Protein AF-A0A4R5VF84-F1 (afdb_monomer_lite)

Foldseek 3Di:
DPPLVVLVVQQVVLVVVVQADPFDALVSSCSSRVVDDSVRSCVSVVCQDPPNPPPDPNQWYDPDDRTIDGDPLQVLLVVLLVLCQCLLPPPDCQVLFVVLSCCLLLVDADDDDPPPDVVVVLVVVLVVLVVVLSDDDDCVRDVDRVVVNVLSLLVNLLSLLPDPSLLSSLLSSLCSLLSVTHDNLSCLVVDDPVVNVCCVPPNDDSVSSLVSSCVSCVVSVRNSSVLCVQADDPVSSVCSVVVQWDADPQGIWGPQDPVNGHIDGDGPVSSCRNSSSSSSNVVSSVVSSQVSQQVLLVQAPPWDQRDPVQSKTKGFDADPVSGGNDMDTDNDDPPPDDDDDD

Sequence (342 aa):
MADHKKFYRSIDKAILDKRLFEPFRAADVQSACHEYTLPQCRSFLSKHVQGNSAGNIELFQRVDRGAYKRLPFNVKRDSYVDLLEPIFLPKDPVSNDIIKYFASLLRVLGMEDKGWDPYAESRAVLNDLNVFFRLELPRKWFRNPDETQWRLGLLIYTHIVEMDAPYEVLLNLLRFRTGGGYSPNPYFEYLPKGEQKAFKKRGVSTGRKIEIIKTLSDAAGLGVGSTFDDFYNNQLRNAISHSDYILTENGFRCRGGISGNKGFEISFEELDRILLSAKAFVAAFFSIEQGARRVWGDQAGRAIPYDAHYKGMMEVLADSEGHGISFVPNRLCWKTDRTVTL

Structure (mmCIF, N/CA/C/O backbone):
data_AF-A0A4R5VF84-F1
#
_entry.id   AF-A0A4R5VF84-F1
#
loop_
_atom_site.group_PDB
_atom_site.id
_atom_site.type_symbol
_atom_site.label_atom_id
_atom_site.label_alt_id
_atom_site.label_comp_id
_atom_site.label_asym_id
_atom_site.label_entity_id
_atom_site.label_seq_id
_atom_site.pdbx_PDB_ins_code
_atom_site.Cartn_x
_atom_site.Cartn_y
_atom_site.Cartn_z
_atom_site.occupancy
_atom_site.B_iso_or_equiv
_atom_site.auth_seq_id
_atom_site.auth_comp_id
_atom_site.auth_asym_id
_atom_site.auth_atom_id
_atom_site.pdbx_PDB_model_num
ATOM 1 N N . MET A 1 1 ? 3.742 -31.911 -1.684 1.00 45.12 1 MET A N 1
ATOM 2 C CA . MET A 1 1 ? 4.564 -30.785 -2.185 1.00 45.12 1 MET A CA 1
ATOM 3 C C . MET A 1 1 ? 4.927 -29.930 -0.988 1.00 45.12 1 MET A C 1
ATOM 5 O O . MET A 1 1 ? 4.033 -29.654 -0.201 1.00 45.12 1 MET A O 1
ATOM 9 N N . ALA A 1 2 ? 6.203 -29.590 -0.791 1.00 50.94 2 ALA A N 1
ATOM 10 C CA . ALA A 1 2 ? 6.569 -28.646 0.263 1.00 50.94 2 ALA A CA 1
ATOM 11 C C . ALA A 1 2 ? 5.824 -27.327 0.024 1.00 50.94 2 ALA A C 1
ATOM 13 O O . ALA A 1 2 ? 5.737 -26.878 -1.120 1.00 50.94 2 ALA A O 1
ATOM 14 N N . ASP A 1 3 ? 5.274 -26.741 1.084 1.00 79.81 3 ASP A N 1
ATOM 15 C CA . ASP A 1 3 ? 4.632 -25.435 1.016 1.00 79.81 3 ASP A CA 1
ATOM 16 C C . ASP A 1 3 ? 5.675 -24.405 0.551 1.00 79.81 3 ASP A C 1
ATOM 18 O O . ASP A 1 3 ? 6.570 -24.022 1.307 1.00 79.81 3 ASP A O 1
ATOM 22 N N . HIS A 1 4 ? 5.601 -23.993 -0.720 1.00 82.00 4 HIS A N 1
ATOM 23 C CA . HIS A 1 4 ? 6.510 -23.005 -1.305 1.00 82.00 4 HIS A CA 1
ATOM 24 C C . HIS A 1 4 ? 6.546 -21.711 -0.469 1.00 82.00 4 HIS A C 1
ATOM 26 O O . HIS A 1 4 ? 7.589 -21.059 -0.413 1.00 82.00 4 HIS A O 1
ATOM 32 N N . LYS A 1 5 ? 5.450 -21.362 0.230 1.00 78.69 5 LYS A N 1
ATOM 33 C CA . LYS A 1 5 ? 5.414 -20.205 1.136 1.00 78.69 5 LYS A CA 1
ATOM 34 C C . LYS A 1 5 ? 6.308 -20.422 2.352 1.00 78.69 5 LYS A C 1
ATOM 36 O O . LYS A 1 5 ? 7.027 -19.507 2.743 1.00 78.69 5 LYS A O 1
ATOM 41 N N . LYS A 1 6 ? 6.303 -21.629 2.928 1.00 86.69 6 LYS A N 1
ATOM 42 C CA . LYS A 1 6 ? 7.189 -21.997 4.041 1.00 86.69 6 LYS A CA 1
ATOM 43 C C . LYS A 1 6 ? 8.659 -21.947 3.617 1.00 86.69 6 LYS A C 1
ATOM 45 O O . LYS A 1 6 ? 9.470 -21.390 4.347 1.00 86.69 6 LYS A O 1
ATOM 50 N N . PHE A 1 7 ? 8.977 -22.442 2.417 1.00 90.31 7 PHE A N 1
ATOM 51 C CA . PHE A 1 7 ? 10.338 -22.390 1.868 1.00 90.31 7 PHE A CA 1
ATOM 52 C C . PHE A 1 7 ? 10.836 -20.947 1.707 1.00 90.31 7 PHE A C 1
ATOM 54 O O . PHE A 1 7 ? 11.924 -20.612 2.172 1.00 90.31 7 PHE A O 1
ATOM 61 N N . TYR A 1 8 ? 10.021 -20.074 1.102 1.00 87.81 8 TYR A N 1
ATOM 62 C CA . TYR A 1 8 ? 10.347 -18.652 0.965 1.00 87.81 8 TYR A CA 1
ATOM 63 C C . TYR A 1 8 ? 10.562 -17.979 2.322 1.00 87.81 8 TYR A C 1
ATOM 65 O O . TYR A 1 8 ? 11.588 -17.338 2.519 1.00 87.81 8 TYR A O 1
ATOM 73 N N . ARG A 1 9 ? 9.634 -18.168 3.271 1.00 86.31 9 ARG A N 1
ATOM 74 C CA . ARG A 1 9 ? 9.736 -17.585 4.618 1.00 86.31 9 ARG A CA 1
ATOM 75 C C . ARG A 1 9 ? 11.012 -18.016 5.337 1.00 86.31 9 ARG A C 1
ATOM 77 O O . ARG A 1 9 ? 11.599 -17.202 6.037 1.00 86.31 9 ARG A O 1
ATOM 84 N N . SER A 1 10 ? 11.457 -19.260 5.157 1.00 92.88 10 SER A N 1
ATOM 85 C CA . SER A 1 10 ? 12.733 -19.719 5.713 1.00 92.88 10 SER A CA 1
ATOM 86 C C . SER A 1 10 ? 13.935 -19.005 5.087 1.00 92.88 10 SER A C 1
ATOM 88 O O . SER A 1 10 ? 14.812 -18.571 5.831 1.00 92.88 10 SER A O 1
ATOM 90 N N . ILE A 1 11 ? 13.968 -18.840 3.753 1.00 93.06 11 ILE A N 1
ATOM 91 C CA . ILE A 1 11 ? 15.026 -18.064 3.076 1.00 93.06 11 ILE A CA 1
ATOM 92 C C . ILE A 1 11 ? 15.025 -16.623 3.580 1.00 93.06 11 ILE A C 1
ATOM 94 O O . ILE A 1 11 ? 16.069 -16.114 3.974 1.00 93.06 11 ILE A O 1
ATOM 98 N N . ASP A 1 12 ? 13.868 -15.967 3.562 1.00 88.75 12 ASP A N 1
ATOM 99 C CA . ASP A 1 12 ? 13.762 -14.551 3.895 1.00 88.75 12 ASP A CA 1
ATOM 100 C C . ASP A 1 12 ? 14.143 -14.301 5.359 1.00 88.75 12 ASP A C 1
ATOM 102 O O . ASP A 1 12 ? 14.992 -13.460 5.645 1.00 88.75 12 ASP A O 1
ATOM 106 N N . LYS A 1 13 ? 13.666 -15.156 6.275 1.00 89.75 13 LYS A N 1
ATOM 107 C CA . LYS A 1 13 ? 14.117 -15.167 7.670 1.00 89.75 13 LYS A CA 1
ATOM 108 C C . LYS A 1 13 ? 15.629 -15.369 7.786 1.00 89.75 13 LYS A C 1
ATOM 110 O O . LYS A 1 13 ? 16.270 -14.690 8.575 1.00 89.75 13 LYS A O 1
ATOM 115 N N . ALA A 1 14 ? 16.226 -16.278 7.013 1.00 95.06 14 ALA A N 1
ATOM 116 C CA . ALA A 1 14 ? 17.674 -16.470 7.031 1.00 95.06 14 ALA A CA 1
ATOM 117 C C . ALA A 1 14 ? 18.448 -15.237 6.540 1.00 95.06 14 ALA A C 1
ATOM 119 O O . ALA A 1 14 ? 19.522 -14.958 7.071 1.00 95.06 14 ALA A O 1
ATOM 120 N N . ILE A 1 15 ? 17.913 -14.486 5.575 1.00 92.00 15 ILE A N 1
ATOM 121 C CA . ILE A 1 15 ? 18.504 -13.221 5.121 1.00 92.00 15 ILE A CA 1
ATOM 122 C C . ILE A 1 15 ? 18.384 -12.153 6.214 1.00 92.00 15 ILE A C 1
ATOM 124 O O . ILE A 1 15 ? 19.378 -11.511 6.552 1.00 92.00 15 ILE A O 1
ATOM 128 N N . LEU A 1 16 ? 17.197 -12.001 6.809 1.00 86.06 16 LEU A N 1
ATOM 129 C CA . LEU A 1 16 ? 16.941 -11.048 7.896 1.00 86.06 16 LEU A CA 1
ATOM 130 C C . LEU A 1 16 ? 17.813 -11.331 9.131 1.00 86.06 16 LEU A C 1
ATOM 132 O O . LEU A 1 16 ? 18.403 -10.413 9.698 1.00 86.06 16 LEU A O 1
ATOM 136 N N . ASP A 1 17 ? 17.988 -12.606 9.479 1.00 93.50 17 ASP A N 1
ATOM 137 C CA . ASP A 1 17 ? 18.861 -13.066 10.566 1.00 93.50 17 ASP A CA 1
ATOM 138 C C . ASP A 1 17 ? 20.364 -12.974 10.218 1.00 93.50 17 ASP A C 1
ATOM 140 O O . ASP A 1 17 ? 21.205 -13.385 11.019 1.00 93.50 17 ASP A O 1
ATOM 144 N N . LYS A 1 18 ? 20.729 -12.491 9.019 1.00 95.31 18 LYS A N 1
ATOM 145 C CA . LYS A 1 18 ? 22.110 -12.444 8.495 1.00 95.31 18 LYS A CA 1
ATOM 146 C C . LYS A 1 18 ? 22.805 -13.814 8.440 1.00 95.31 18 LYS A C 1
ATOM 148 O O . LYS A 1 18 ? 24.028 -13.904 8.522 1.00 95.31 18 LYS A O 1
ATOM 153 N N . ARG A 1 19 ? 22.029 -14.891 8.296 1.00 97.19 19 ARG A N 1
ATOM 154 C CA . ARG A 1 19 ? 22.511 -16.270 8.092 1.00 97.19 19 ARG A CA 1
ATOM 155 C C . ARG A 1 19 ? 22.677 -16.615 6.610 1.00 97.19 19 ARG A C 1
ATOM 157 O O . ARG A 1 19 ? 23.371 -17.572 6.286 1.00 97.19 19 ARG A O 1
ATOM 164 N N . LEU A 1 20 ? 22.054 -15.842 5.721 1.00 96.75 20 LEU A N 1
ATOM 165 C CA . LEU A 1 20 ? 22.167 -15.953 4.269 1.00 96.75 20 LEU A CA 1
ATOM 166 C C . LEU A 1 20 ? 22.458 -14.574 3.666 1.00 96.75 20 LEU A C 1
ATOM 168 O O . LEU A 1 20 ? 21.778 -13.605 3.994 1.00 96.75 20 LEU A O 1
ATOM 172 N N . PHE A 1 21 ? 23.438 -14.486 2.766 1.00 96.50 21 PHE A N 1
ATOM 173 C CA . PHE A 1 21 ? 23.836 -13.231 2.123 1.00 96.50 21 PHE A CA 1
ATOM 174 C C . PHE A 1 21 ? 23.505 -13.243 0.635 1.00 96.50 21 PHE A C 1
ATOM 176 O O . PHE A 1 21 ? 23.645 -14.264 -0.030 1.00 96.50 21 PHE A O 1
ATOM 183 N N . GLU A 1 22 ? 23.064 -12.103 0.110 1.00 94.94 22 GLU A N 1
ATOM 184 C CA . GLU A 1 22 ? 22.724 -11.950 -1.304 1.00 94.94 22 GLU A CA 1
ATOM 185 C C . GLU A 1 22 ? 23.950 -11.459 -2.109 1.00 94.94 22 GLU A C 1
ATOM 187 O O . GLU A 1 22 ? 24.651 -10.560 -1.642 1.00 94.94 22 GLU A O 1
ATOM 192 N N . PRO A 1 23 ? 24.205 -11.985 -3.324 1.00 96.50 23 PRO A N 1
ATOM 193 C CA . PRO A 1 23 ? 23.493 -13.094 -3.949 1.00 96.50 23 PRO A CA 1
ATOM 194 C C . PRO A 1 23 ? 23.878 -14.446 -3.328 1.00 96.50 23 PRO A C 1
ATOM 196 O O . PRO A 1 23 ? 25.027 -14.663 -2.959 1.00 96.50 23 PRO A O 1
ATOM 199 N N . PHE A 1 24 ? 22.930 -15.381 -3.288 1.00 96.81 24 PHE A N 1
ATOM 200 C CA . PHE A 1 24 ? 23.125 -16.718 -2.724 1.00 96.81 24 PHE A CA 1
ATOM 201 C C . PHE A 1 24 ? 22.905 -17.827 -3.754 1.00 96.81 24 PHE A C 1
ATOM 203 O O . PHE A 1 24 ? 22.185 -17.677 -4.744 1.00 96.81 24 PHE A O 1
ATOM 210 N N . ARG A 1 25 ? 23.501 -18.987 -3.493 1.00 97.56 25 ARG A N 1
ATOM 211 C CA . ARG A 1 25 ? 23.344 -20.237 -4.240 1.00 97.56 25 ARG A CA 1
ATOM 212 C C . ARG A 1 25 ? 22.534 -21.249 -3.429 1.00 97.56 25 ARG A C 1
ATOM 214 O O . ARG A 1 25 ? 22.291 -21.094 -2.237 1.00 97.56 25 ARG A O 1
ATOM 221 N N . ALA A 1 26 ? 22.135 -22.348 -4.070 1.00 97.44 26 ALA A N 1
ATOM 222 C CA . ALA A 1 26 ? 21.360 -23.405 -3.408 1.00 97.44 26 ALA A CA 1
ATOM 223 C C . ALA A 1 26 ? 22.079 -24.041 -2.199 1.00 97.44 26 ALA A C 1
ATOM 225 O O . ALA A 1 26 ? 21.414 -24.466 -1.258 1.00 97.44 26 ALA A O 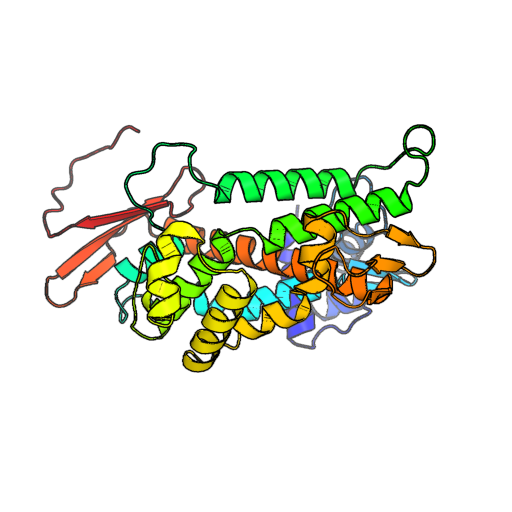1
ATOM 226 N N . ALA A 1 27 ? 23.414 -24.112 -2.237 1.00 97.81 27 ALA A N 1
ATOM 227 C CA . ALA A 1 27 ? 24.223 -24.611 -1.124 1.00 97.81 27 ALA A CA 1
ATOM 228 C C . ALA A 1 27 ? 24.185 -23.653 0.076 1.00 97.81 27 ALA A C 1
ATOM 230 O O . ALA A 1 27 ? 24.015 -24.107 1.203 1.00 97.81 27 ALA A O 1
ATOM 231 N N . ASP A 1 28 ? 24.236 -22.343 -0.176 1.00 98.12 28 ASP A N 1
ATOM 232 C CA . ASP A 1 28 ? 24.138 -21.322 0.870 1.00 98.12 28 ASP A CA 1
ATOM 233 C C . ASP A 1 28 ? 22.763 -21.387 1.550 1.00 98.12 28 ASP A C 1
ATOM 235 O O . ASP A 1 28 ? 22.672 -21.386 2.775 1.00 98.12 28 ASP A O 1
ATOM 239 N N . VAL A 1 29 ? 21.688 -21.563 0.767 1.00 97.31 29 VAL A N 1
ATOM 240 C CA . VAL A 1 29 ? 20.329 -21.760 1.305 1.00 97.31 29 VAL A CA 1
ATOM 241 C C . VAL A 1 29 ? 20.237 -23.015 2.167 1.00 97.31 29 VAL A C 1
ATOM 243 O O . VAL A 1 29 ? 19.663 -22.951 3.244 1.00 97.31 29 VAL A O 1
ATOM 246 N N . GLN A 1 30 ? 20.799 -24.146 1.730 1.00 97.75 30 GLN A N 1
ATOM 247 C CA . GLN A 1 30 ? 20.817 -25.378 2.531 1.00 97.75 30 GLN A CA 1
ATOM 248 C C . GLN A 1 30 ? 21.599 -25.185 3.842 1.00 97.75 30 GLN A C 1
ATOM 250 O O . GLN A 1 30 ? 21.183 -25.663 4.896 1.00 97.75 30 GLN A O 1
ATOM 255 N N . SER A 1 31 ? 22.733 -24.481 3.778 1.00 97.75 31 SER A N 1
ATOM 256 C CA . SER A 1 31 ? 23.545 -24.174 4.956 1.00 97.75 31 SER A CA 1
ATOM 257 C C . SER A 1 31 ? 22.811 -23.258 5.930 1.00 97.75 31 SER A C 1
ATOM 259 O O . SER A 1 31 ? 22.987 -23.396 7.134 1.00 97.75 31 SER A O 1
ATOM 261 N N . ALA A 1 32 ? 21.996 -22.328 5.433 1.00 97.38 32 ALA A N 1
ATOM 262 C CA . ALA A 1 32 ? 21.228 -21.421 6.272 1.00 97.38 32 ALA A CA 1
ATOM 263 C C . ALA A 1 32 ? 19.879 -22.016 6.723 1.00 97.38 32 ALA A C 1
ATOM 265 O O . ALA A 1 32 ? 19.360 -21.637 7.765 1.00 97.38 32 ALA A O 1
ATOM 266 N N . CYS A 1 33 ? 19.289 -22.943 5.972 1.00 96.62 33 CYS A N 1
ATOM 267 C CA . CYS A 1 33 ? 17.965 -23.516 6.228 1.00 96.62 33 CYS A CA 1
ATOM 268 C C . CYS A 1 33 ? 18.069 -25.046 6.271 1.00 96.62 33 CYS A C 1
ATOM 270 O O . CYS A 1 33 ? 17.744 -25.734 5.299 1.00 96.62 33 CYS A O 1
ATOM 272 N N . HIS A 1 34 ? 18.561 -25.576 7.395 1.00 95.69 34 HIS A N 1
ATOM 273 C CA . HIS A 1 34 ? 18.867 -27.002 7.572 1.00 95.69 34 HIS A CA 1
ATOM 274 C C . HIS A 1 34 ? 17.659 -27.933 7.400 1.00 95.69 34 HIS A C 1
ATOM 276 O O . HIS A 1 34 ? 17.832 -29.130 7.176 1.00 95.69 34 HIS A O 1
ATOM 282 N N . GLU A 1 35 ? 16.438 -27.404 7.482 1.00 95.88 35 GLU A N 1
ATOM 283 C CA . GLU A 1 35 ? 15.210 -28.154 7.238 1.00 95.88 35 GLU A CA 1
ATOM 284 C C . GLU A 1 35 ? 14.997 -28.531 5.759 1.00 95.88 35 GLU A C 1
ATOM 286 O O . GLU A 1 35 ? 14.113 -29.338 5.461 1.00 95.88 35 GLU A O 1
ATOM 291 N N . TYR A 1 36 ? 15.792 -27.979 4.831 1.00 96.50 36 TYR A N 1
ATOM 292 C CA . TYR A 1 36 ? 15.718 -28.294 3.406 1.00 96.50 36 TYR A CA 1
ATOM 293 C C . TYR A 1 36 ? 16.997 -28.943 2.884 1.00 96.50 36 TYR A C 1
ATOM 295 O O . TYR A 1 36 ? 18.122 -28.518 3.132 1.00 96.50 36 TYR A O 1
ATOM 303 N N . THR A 1 37 ? 16.808 -29.973 2.071 1.00 96.81 37 THR A N 1
ATOM 304 C CA . THR A 1 37 ? 17.891 -30.670 1.378 1.00 96.81 37 THR A CA 1
ATOM 305 C C . THR A 1 37 ? 18.388 -29.864 0.175 1.00 96.81 37 THR A C 1
ATOM 307 O O . THR A 1 37 ? 17.628 -29.139 -0.472 1.00 96.81 37 THR A O 1
ATOM 310 N N . LEU A 1 38 ? 19.655 -30.047 -0.209 1.00 97.06 38 LEU A N 1
ATOM 311 C CA . LEU A 1 38 ? 20.220 -29.393 -1.395 1.00 97.06 38 LEU A CA 1
ATOM 312 C C . LEU A 1 38 ? 19.400 -29.625 -2.684 1.00 97.06 38 LEU A C 1
ATOM 314 O O . LEU A 1 38 ? 19.211 -28.664 -3.437 1.00 97.06 38 LEU A O 1
ATOM 318 N N . PRO A 1 39 ? 18.875 -30.839 -2.969 1.00 97.06 39 PRO A N 1
ATOM 319 C CA . PRO A 1 39 ? 17.983 -31.049 -4.107 1.00 97.06 39 PRO A CA 1
ATOM 320 C C . PRO A 1 39 ? 16.695 -30.220 -4.035 1.00 97.06 39 PRO A C 1
ATOM 322 O O . PRO A 1 39 ? 16.286 -29.673 -5.059 1.00 97.06 39 PRO A O 1
ATOM 325 N N . GLN A 1 40 ? 16.088 -30.063 -2.850 1.00 95.00 40 GLN A N 1
ATOM 326 C CA . GLN A 1 40 ? 14.919 -29.193 -2.668 1.00 95.00 40 GLN A CA 1
ATOM 327 C C . GLN A 1 40 ? 15.275 -27.731 -2.954 1.00 95.00 40 GLN A C 1
ATOM 329 O O . GLN A 1 40 ? 14.572 -27.088 -3.731 1.00 95.00 40 GLN A O 1
ATOM 334 N N . CYS A 1 41 ? 16.399 -27.232 -2.426 1.00 95.69 41 CYS A N 1
ATOM 335 C CA . CYS A 1 41 ? 16.875 -25.872 -2.694 1.00 95.69 41 CYS A CA 1
ATOM 336 C C . CYS A 1 41 ? 17.131 -25.631 -4.187 1.00 95.69 41 CYS A C 1
ATOM 338 O O . CYS A 1 41 ? 16.687 -24.627 -4.740 1.00 95.69 41 CYS A O 1
ATOM 340 N N . ARG A 1 42 ? 17.804 -26.565 -4.873 1.00 95.25 42 ARG A N 1
ATOM 341 C CA . ARG A 1 42 ? 18.050 -26.480 -6.324 1.00 95.25 42 ARG A CA 1
ATOM 342 C C . ARG A 1 42 ? 16.748 -26.509 -7.121 1.00 95.25 42 ARG A C 1
ATOM 344 O O . ARG A 1 42 ? 16.569 -25.688 -8.018 1.00 95.25 42 ARG A O 1
ATOM 351 N N . SER A 1 43 ? 15.841 -27.429 -6.794 1.00 92.25 43 SER A N 1
ATOM 352 C CA . SER A 1 43 ? 14.539 -27.554 -7.457 1.00 92.25 43 SER A CA 1
ATOM 353 C C . SER A 1 43 ? 13.689 -26.300 -7.271 1.00 92.25 43 SER A C 1
ATOM 355 O O . SER A 1 43 ? 13.057 -25.847 -8.217 1.00 92.25 43 SER A O 1
ATOM 357 N N . PHE A 1 44 ? 13.705 -25.703 -6.081 1.00 91.19 44 PHE A N 1
ATOM 358 C CA . PHE A 1 44 ? 12.980 -24.472 -5.803 1.00 91.19 44 PHE A CA 1
ATOM 359 C C . PHE A 1 44 ? 13.591 -23.272 -6.543 1.00 91.19 44 PHE A C 1
ATOM 361 O O . PHE A 1 44 ? 12.903 -22.627 -7.329 1.00 91.19 44 PHE A O 1
ATOM 368 N N . LEU A 1 45 ? 14.893 -23.010 -6.376 1.00 91.56 45 LEU A N 1
ATOM 369 C CA . LEU A 1 45 ? 15.549 -21.846 -6.985 1.00 91.56 45 LEU A CA 1
ATOM 370 C C . LEU A 1 45 ? 15.568 -21.903 -8.516 1.00 91.56 45 LEU A C 1
ATOM 372 O O . LEU A 1 45 ? 15.408 -20.878 -9.168 1.00 91.56 45 LEU A O 1
ATOM 376 N N . SER A 1 46 ? 15.692 -23.093 -9.109 1.00 89.94 46 SER A N 1
ATOM 377 C CA . SER A 1 46 ? 15.644 -23.249 -10.571 1.00 89.94 46 SER A CA 1
ATOM 378 C C . SER A 1 46 ? 14.288 -22.897 -11.195 1.00 89.94 46 SER A C 1
ATOM 380 O O . SER A 1 46 ? 14.233 -22.687 -12.402 1.00 89.94 46 SER A O 1
ATOM 382 N N . LYS A 1 47 ? 13.211 -22.772 -10.404 1.00 87.31 47 LYS A N 1
ATOM 383 C CA . LYS A 1 47 ? 11.917 -22.251 -10.882 1.00 87.31 47 LYS A CA 1
ATOM 384 C C . LYS A 1 47 ? 11.907 -20.724 -11.021 1.00 87.31 47 LYS A C 1
ATOM 386 O O . LYS A 1 47 ? 11.019 -20.193 -11.685 1.00 87.31 47 LYS A O 1
ATOM 391 N N . HIS A 1 48 ? 12.877 -20.032 -10.423 1.00 81.25 48 HIS A N 1
ATOM 392 C CA . HIS A 1 48 ? 13.040 -18.578 -10.456 1.00 81.25 48 HIS A CA 1
ATOM 393 C C . HIS A 1 48 ? 14.033 -18.157 -11.551 1.00 81.25 48 HIS A C 1
ATOM 395 O O . HIS A 1 48 ? 15.099 -17.594 -11.292 1.00 81.25 48 HIS A O 1
ATOM 401 N N . VAL A 1 49 ? 13.690 -18.484 -12.796 1.00 71.69 49 VAL A N 1
ATOM 402 C CA . VAL A 1 49 ? 14.386 -18.002 -13.994 1.00 71.69 49 VAL A CA 1
ATOM 403 C C . VAL A 1 49 ? 13.528 -16.899 -14.596 1.00 71.69 49 VAL A C 1
ATOM 405 O O . VAL A 1 49 ? 12.333 -17.111 -14.767 1.00 71.69 49 VAL A O 1
ATOM 408 N N . GLN A 1 50 ? 14.143 -15.752 -14.889 1.00 61.41 50 GLN A N 1
ATOM 409 C CA . GLN A 1 50 ? 13.484 -14.588 -15.481 1.00 61.41 50 GLN A CA 1
ATOM 410 C C . GLN A 1 50 ? 12.633 -14.999 -16.694 1.00 61.41 50 GLN A C 1
ATOM 412 O O . GLN A 1 50 ? 13.157 -15.603 -17.631 1.00 61.41 50 GLN A O 1
ATOM 417 N N . GLY A 1 51 ? 11.340 -14.670 -16.667 1.00 56.81 51 GLY A N 1
ATOM 418 C CA . GLY A 1 51 ? 10.395 -14.970 -17.744 1.00 56.81 51 GLY A CA 1
ATOM 419 C C . GLY A 1 51 ? 9.726 -16.340 -17.630 1.00 56.81 51 GLY A C 1
ATOM 420 O O . GLY A 1 51 ? 9.374 -16.933 -18.650 1.00 56.81 51 GLY A O 1
ATOM 421 N N . ASN A 1 52 ? 9.550 -16.879 -16.418 1.00 51.25 52 ASN A N 1
ATOM 422 C CA . ASN A 1 52 ? 8.847 -18.152 -16.261 1.00 51.25 52 ASN A CA 1
ATOM 423 C C . ASN A 1 52 ? 7.357 -18.003 -16.633 1.00 51.25 52 ASN A C 1
ATOM 425 O O . ASN A 1 52 ? 6.551 -17.478 -15.865 1.00 51.25 52 ASN A O 1
ATOM 429 N N . SER A 1 53 ? 6.984 -18.522 -17.804 1.00 46.97 53 SER A N 1
ATOM 430 C CA . SER A 1 53 ? 5.619 -18.505 -18.349 1.00 46.97 53 SER A CA 1
ATOM 431 C C . SER A 1 53 ? 4.594 -19.263 -17.495 1.00 46.97 53 SER A C 1
ATOM 433 O O . SER A 1 53 ? 3.393 -19.106 -17.691 1.00 46.97 53 SER A O 1
ATOM 435 N N . ALA A 1 54 ? 5.040 -20.049 -16.508 1.00 48.59 54 ALA A N 1
ATOM 436 C CA . ALA A 1 54 ? 4.180 -20.841 -15.631 1.00 48.59 54 ALA A CA 1
ATOM 437 C C . ALA A 1 54 ? 3.401 -20.025 -14.576 1.00 48.59 54 ALA A C 1
ATOM 439 O O . ALA A 1 54 ? 2.762 -20.615 -13.706 1.00 48.59 54 ALA A O 1
ATOM 440 N N . GLY A 1 55 ? 3.475 -18.688 -14.589 1.00 48.72 55 GLY A N 1
ATOM 441 C CA . GLY A 1 55 ? 2.686 -17.823 -13.700 1.00 48.72 55 GLY A CA 1
ATOM 442 C C . GLY A 1 55 ? 3.083 -17.879 -12.219 1.00 48.72 55 GLY A C 1
ATOM 443 O O . GLY A 1 55 ? 2.381 -17.324 -11.371 1.00 48.72 55 GLY A O 1
ATOM 444 N N . ASN A 1 56 ? 4.209 -18.520 -11.889 1.00 53.16 56 ASN A N 1
ATOM 445 C CA . ASN A 1 56 ? 4.762 -18.487 -10.540 1.00 53.16 56 ASN A CA 1
ATOM 446 C C . ASN A 1 56 ? 5.201 -17.057 -10.207 1.00 53.16 56 ASN A C 1
ATOM 448 O O . ASN A 1 56 ? 5.806 -16.383 -11.038 1.00 53.16 56 ASN A O 1
ATOM 452 N N . ILE A 1 57 ? 4.932 -16.605 -8.981 1.00 61.72 57 ILE A N 1
ATOM 453 C CA . ILE A 1 57 ? 5.467 -15.334 -8.488 1.00 61.72 57 ILE A CA 1
ATOM 454 C C . ILE A 1 57 ? 6.992 -15.476 -8.484 1.00 61.72 57 ILE A C 1
ATOM 456 O O . ILE A 1 57 ? 7.545 -16.264 -7.713 1.00 61.72 57 ILE A O 1
ATOM 460 N N . GLU A 1 58 ? 7.679 -14.761 -9.375 1.00 74.44 58 GLU A N 1
ATOM 461 C CA . GLU A 1 58 ? 9.125 -14.632 -9.277 1.00 74.44 58 GLU A CA 1
ATOM 462 C C . GLU A 1 58 ? 9.409 -13.929 -7.945 1.00 74.44 58 GLU A C 1
ATOM 464 O O . GLU A 1 58 ? 8.884 -12.853 -7.670 1.00 74.44 58 GLU A O 1
ATOM 469 N N . LEU A 1 59 ? 10.140 -14.600 -7.055 1.00 81.19 59 LEU A N 1
ATOM 470 C CA . LEU A 1 59 ? 10.532 -14.063 -5.748 1.00 81.19 59 LEU A CA 1
ATOM 471 C C . LEU A 1 59 ? 12.007 -13.667 -5.751 1.00 81.19 59 LEU A C 1
ATOM 473 O O . LEU A 1 59 ? 12.404 -12.693 -5.107 1.00 81.19 59 LEU A O 1
ATOM 477 N N . PHE A 1 60 ? 12.789 -14.395 -6.546 1.00 88.38 60 PHE A N 1
ATOM 478 C CA . PHE A 1 60 ? 14.214 -14.212 -6.717 1.00 88.38 60 PHE A CA 1
ATOM 479 C C . PHE A 1 60 ? 14.548 -13.977 -8.190 1.00 88.38 60 PHE A C 1
ATOM 481 O O . PHE A 1 60 ? 13.932 -14.566 -9.076 1.00 88.38 60 PHE A O 1
ATOM 488 N N . GLN A 1 61 ? 15.551 -13.144 -8.439 1.00 89.38 61 GLN A N 1
ATOM 489 C CA . GLN A 1 61 ? 16.170 -12.943 -9.739 1.00 89.38 61 GLN A CA 1
ATOM 490 C C . GLN A 1 61 ? 17.488 -13.709 -9.782 1.00 89.38 61 GLN A C 1
ATOM 492 O O . GLN A 1 61 ? 18.348 -13.523 -8.917 1.00 89.38 61 GLN A O 1
ATOM 497 N N . ARG A 1 62 ? 17.678 -14.534 -10.813 1.00 91.00 62 ARG A N 1
ATOM 498 C CA . ARG A 1 62 ? 18.983 -15.132 -11.097 1.00 91.00 62 ARG A CA 1
ATOM 499 C C . ARG A 1 62 ? 19.932 -14.053 -11.629 1.00 91.00 62 ARG A C 1
ATOM 501 O O . ARG A 1 62 ? 19.660 -13.481 -12.679 1.00 91.00 62 ARG A O 1
ATOM 508 N N . VAL A 1 63 ? 21.031 -13.790 -10.924 1.00 92.44 63 VAL A N 1
ATOM 509 C CA . VAL A 1 63 ? 22.040 -12.777 -11.310 1.00 92.44 63 VAL A CA 1
ATOM 510 C C . VAL A 1 63 ? 23.293 -13.377 -11.938 1.00 92.44 63 VAL A C 1
ATOM 512 O O . VAL A 1 63 ? 23.984 -12.694 -12.682 1.00 92.44 63 VAL A O 1
ATOM 515 N N . ASP A 1 64 ? 23.568 -14.651 -11.663 1.00 92.31 64 ASP A N 1
ATOM 516 C CA . ASP A 1 64 ? 24.661 -15.427 -12.257 1.00 92.31 64 ASP A CA 1
ATOM 517 C C . ASP A 1 64 ? 24.285 -16.925 -12.246 1.00 92.31 64 ASP A C 1
ATOM 519 O O . ASP A 1 64 ? 23.238 -17.319 -11.714 1.00 92.31 64 ASP A O 1
ATOM 523 N N . ARG A 1 65 ? 25.100 -17.796 -12.848 1.00 92.56 65 ARG A N 1
ATOM 524 C CA . ARG A 1 65 ? 24.888 -19.244 -12.911 1.00 92.56 65 ARG A CA 1
ATOM 525 C C . ARG A 1 65 ? 24.732 -19.838 -11.508 1.00 92.56 65 ARG A C 1
ATOM 527 O O . ARG A 1 65 ? 25.696 -20.136 -10.808 1.00 92.56 65 ARG A O 1
ATOM 534 N N . GLY A 1 66 ? 23.474 -20.073 -11.140 1.00 92.81 66 GLY A N 1
ATOM 535 C CA . GLY A 1 66 ? 23.090 -20.643 -9.851 1.00 92.81 66 GLY A CA 1
ATOM 536 C C . GLY A 1 66 ? 23.104 -19.654 -8.684 1.00 92.81 66 GLY A C 1
ATOM 537 O O . GLY A 1 66 ? 22.929 -20.115 -7.560 1.00 92.81 66 GLY A O 1
ATOM 538 N N . ALA A 1 67 ? 23.289 -18.353 -8.938 1.00 94.88 67 ALA A N 1
ATOM 539 C CA . ALA A 1 67 ? 23.252 -17.294 -7.933 1.00 94.88 67 ALA A CA 1
ATOM 540 C C . ALA A 1 67 ? 21.983 -16.441 -8.074 1.00 94.88 67 ALA A C 1
ATOM 542 O O . ALA A 1 67 ? 21.610 -16.042 -9.182 1.00 94.88 67 ALA A O 1
ATOM 543 N N . TYR A 1 68 ? 21.339 -16.153 -6.949 1.00 94.75 68 TYR A N 1
ATOM 544 C CA . TYR A 1 68 ? 20.026 -15.526 -6.872 1.00 94.75 68 TYR A CA 1
ATOM 545 C C . TYR A 1 68 ? 20.029 -14.374 -5.862 1.00 94.75 68 TYR A C 1
ATOM 547 O O . TYR A 1 68 ? 20.732 -14.431 -4.856 1.00 94.75 68 TYR A O 1
ATOM 555 N N . LYS A 1 69 ? 19.226 -13.341 -6.122 1.00 93.94 69 LYS A N 1
ATOM 556 C CA . LYS A 1 69 ? 18.905 -12.255 -5.179 1.00 93.94 69 LYS A CA 1
ATOM 557 C C . LYS A 1 69 ? 17.394 -12.076 -5.091 1.00 93.94 69 LYS A C 1
ATOM 559 O O . LYS A 1 69 ? 16.693 -12.414 -6.043 1.00 93.94 69 LYS A O 1
ATOM 564 N N . ARG A 1 70 ? 16.875 -11.520 -4.004 1.00 91.50 70 ARG A N 1
ATOM 565 C CA . ARG A 1 70 ? 15.483 -11.084 -3.884 1.00 91.50 70 ARG A CA 1
ATOM 566 C C . ARG A 1 70 ? 15.187 -10.015 -4.924 1.00 91.50 70 ARG A C 1
ATOM 568 O O . ARG A 1 70 ? 16.023 -9.166 -5.242 1.00 91.50 70 ARG A O 1
ATOM 575 N N . LEU A 1 71 ? 13.977 -10.061 -5.468 1.00 90.25 71 LEU A N 1
ATOM 576 C CA . LEU A 1 71 ? 13.512 -8.988 -6.337 1.00 90.25 71 LEU A CA 1
ATOM 577 C C . LEU A 1 71 ? 13.328 -7.697 -5.528 1.00 90.25 71 LEU A C 1
ATOM 579 O O . LEU A 1 71 ? 12.736 -7.763 -4.445 1.00 90.25 71 LEU A O 1
ATOM 583 N N . PRO A 1 72 ? 13.742 -6.529 -6.059 1.00 89.81 72 PRO A N 1
ATOM 584 C CA . PRO A 1 72 ? 13.615 -5.249 -5.359 1.00 89.81 72 PRO A CA 1
ATOM 585 C C . PRO A 1 72 ? 12.194 -4.962 -4.857 1.00 89.81 72 PRO A C 1
ATOM 587 O O . PRO A 1 72 ? 12.023 -4.450 -3.755 1.00 89.81 72 PRO A O 1
ATOM 590 N N . PHE A 1 73 ? 11.173 -5.375 -5.617 1.00 91.38 73 PHE A N 1
ATOM 591 C CA . PHE A 1 73 ? 9.770 -5.271 -5.215 1.00 91.38 73 PHE A CA 1
ATOM 592 C C . PHE A 1 73 ? 9.468 -5.986 -3.890 1.00 91.38 73 PHE A C 1
ATOM 594 O O . PHE A 1 73 ? 8.838 -5.393 -3.021 1.00 91.38 73 PHE A O 1
ATOM 601 N N . ASN A 1 74 ? 9.917 -7.236 -3.714 1.00 88.75 74 ASN A N 1
ATOM 602 C CA . ASN A 1 74 ? 9.637 -7.996 -2.490 1.00 88.75 74 ASN A CA 1
ATOM 603 C C . ASN A 1 74 ? 10.390 -7.406 -1.299 1.00 88.75 74 ASN A C 1
ATOM 605 O O . ASN A 1 74 ? 9.789 -7.231 -0.249 1.00 88.75 74 ASN A O 1
ATOM 609 N N . VAL A 1 75 ? 11.654 -7.008 -1.488 1.00 90.31 75 VAL A N 1
ATOM 610 C CA . VAL A 1 75 ? 12.435 -6.331 -0.439 1.00 90.31 75 VAL A CA 1
ATOM 611 C C . VAL A 1 75 ? 11.724 -5.059 0.026 1.00 90.31 75 VAL A C 1
ATOM 613 O O . VAL A 1 75 ? 11.560 -4.842 1.224 1.00 90.31 75 VAL A O 1
ATOM 616 N N . LYS A 1 76 ? 11.255 -4.233 -0.918 1.00 95.00 76 LYS A N 1
ATOM 617 C CA . LYS A 1 76 ? 10.544 -2.994 -0.595 1.00 95.00 76 LYS A CA 1
ATOM 618 C C . LYS A 1 76 ? 9.187 -3.274 0.060 1.00 95.00 76 LYS A C 1
ATOM 620 O O . LYS A 1 76 ? 8.874 -2.659 1.075 1.00 95.00 76 LYS A O 1
ATOM 625 N N . ARG A 1 77 ? 8.409 -4.230 -0.461 1.00 95.38 77 ARG A N 1
ATOM 626 C CA . ARG A 1 77 ? 7.117 -4.640 0.117 1.00 95.38 77 ARG A CA 1
ATOM 627 C C . ARG A 1 77 ? 7.289 -5.117 1.554 1.00 95.38 77 ARG A C 1
ATOM 629 O O . ARG A 1 77 ? 6.558 -4.659 2.420 1.00 95.38 77 ARG A O 1
ATOM 636 N N . ASP A 1 78 ? 8.241 -6.009 1.801 1.00 92.88 78 ASP A N 1
ATOM 637 C CA . ASP A 1 78 ? 8.447 -6.605 3.121 1.00 92.88 78 ASP A CA 1
ATOM 638 C C . ASP A 1 78 ? 8.908 -5.532 4.122 1.00 92.88 78 ASP A C 1
ATOM 640 O O . ASP A 1 78 ? 8.364 -5.458 5.217 1.00 92.88 78 ASP A O 1
ATOM 644 N N . SER A 1 79 ? 9.741 -4.571 3.694 1.00 95.12 79 SER A N 1
ATOM 645 C CA . SER A 1 79 ? 10.071 -3.407 4.535 1.00 95.12 79 SER A CA 1
ATOM 646 C C . SER A 1 79 ? 8.852 -2.555 4.922 1.00 95.12 79 SER A C 1
ATOM 648 O O . SER A 1 79 ? 8.793 -2.021 6.027 1.00 95.12 79 SER A O 1
ATOM 650 N N . TYR A 1 80 ? 7.850 -2.440 4.042 1.00 98.00 80 TYR A N 1
ATOM 651 C CA . TYR A 1 80 ? 6.594 -1.771 4.383 1.00 98.00 80 TYR A CA 1
ATOM 652 C C . TYR A 1 80 ? 5.705 -2.622 5.281 1.00 98.00 80 TYR A C 1
ATOM 654 O O . TYR A 1 80 ? 5.044 -2.064 6.149 1.00 98.00 80 TYR A O 1
ATOM 662 N N . VAL A 1 81 ? 5.683 -3.947 5.107 1.00 96.56 81 VAL A N 1
ATOM 663 C CA . VAL A 1 81 ? 4.962 -4.847 6.018 1.00 96.56 81 VAL A CA 1
ATOM 664 C C . VAL A 1 81 ? 5.502 -4.691 7.436 1.00 96.56 81 VAL A C 1
ATOM 666 O O . VAL A 1 81 ? 4.705 -4.476 8.341 1.00 96.56 81 VAL A O 1
ATOM 669 N N . ASP A 1 82 ? 6.823 -4.693 7.616 1.00 94.94 82 ASP A N 1
ATOM 670 C CA . ASP A 1 82 ? 7.459 -4.530 8.930 1.00 94.94 82 ASP A CA 1
ATOM 671 C C . ASP A 1 82 ? 7.091 -3.190 9.592 1.00 94.94 82 ASP A C 1
ATOM 673 O O . ASP A 1 82 ? 6.842 -3.124 10.796 1.00 94.94 82 ASP A O 1
ATOM 677 N N . LEU A 1 83 ? 7.009 -2.110 8.805 1.00 96.56 83 LEU A N 1
ATOM 678 C CA . LEU A 1 83 ? 6.589 -0.791 9.294 1.00 96.56 83 LEU A CA 1
ATOM 679 C C . LEU A 1 83 ? 5.089 -0.729 9.622 1.00 96.56 83 LEU A C 1
ATOM 681 O O . LEU A 1 83 ? 4.690 -0.060 10.576 1.00 96.56 83 LEU A O 1
ATOM 685 N N . LEU A 1 84 ? 4.248 -1.401 8.834 1.00 97.88 84 LEU A N 1
ATOM 686 C CA . LEU A 1 84 ? 2.791 -1.386 8.975 1.00 97.88 84 LEU A CA 1
ATOM 687 C C . LEU A 1 84 ? 2.274 -2.388 10.018 1.00 97.88 84 LEU A C 1
ATOM 689 O O . LEU A 1 84 ? 1.214 -2.180 10.604 1.00 97.88 84 LEU A O 1
ATOM 693 N N . GLU A 1 85 ? 2.986 -3.477 10.284 1.00 97.06 85 GLU A N 1
ATOM 694 C CA . GLU A 1 85 ? 2.522 -4.524 11.195 1.00 97.06 85 GLU A CA 1
ATOM 695 C C . GLU A 1 85 ? 2.152 -3.983 12.588 1.00 97.06 85 GLU A C 1
ATOM 697 O O . GLU A 1 85 ? 1.038 -4.262 13.041 1.00 97.06 85 GLU A O 1
ATOM 702 N N . PRO A 1 86 ? 2.961 -3.135 13.254 1.00 96.12 86 PRO A N 1
ATOM 703 C CA . PRO A 1 86 ? 2.625 -2.642 14.585 1.00 96.12 86 PRO A CA 1
ATOM 704 C C . PRO A 1 86 ? 1.339 -1.813 14.638 1.00 96.12 86 PRO A C 1
ATOM 706 O O . PRO A 1 86 ? 0.728 -1.722 15.703 1.00 96.12 86 PRO A O 1
ATOM 709 N N . ILE A 1 87 ? 0.928 -1.165 13.545 1.00 96.06 87 ILE A N 1
ATOM 710 C CA . ILE A 1 87 ? -0.316 -0.386 13.521 1.00 96.06 87 ILE A CA 1
ATOM 711 C C . ILE A 1 87 ? -1.540 -1.276 13.266 1.00 96.06 87 ILE A C 1
ATOM 713 O O . ILE A 1 87 ? -2.586 -1.052 13.874 1.00 96.06 87 ILE A O 1
ATOM 717 N N . PHE A 1 88 ? -1.401 -2.312 12.437 1.00 97.00 88 PHE A N 1
ATOM 718 C CA . PHE A 1 88 ? -2.475 -3.264 12.148 1.00 97.00 88 PHE A CA 1
ATOM 719 C C . PHE A 1 88 ? -2.663 -4.313 13.241 1.00 97.00 88 PHE A C 1
ATOM 721 O O . PHE A 1 88 ? -3.790 -4.723 13.492 1.00 97.00 88 PHE A O 1
ATOM 728 N N . LEU A 1 89 ? -1.590 -4.739 13.902 1.00 95.38 89 LEU A N 1
ATOM 729 C CA . LEU A 1 89 ? -1.578 -5.782 14.927 1.00 95.38 89 LEU A CA 1
ATOM 730 C C . LEU A 1 89 ? -0.965 -5.229 16.225 1.00 95.38 89 LEU A C 1
ATOM 732 O O . LEU A 1 89 ? 0.154 -5.589 16.605 1.00 95.38 89 LEU A O 1
ATOM 736 N N . PRO A 1 90 ? -1.659 -4.309 16.923 1.00 93.56 90 PRO A N 1
ATOM 737 C CA . PRO A 1 90 ? -1.167 -3.775 18.184 1.00 93.56 90 PRO A CA 1
ATOM 738 C C . PRO A 1 90 ? -1.054 -4.894 19.229 1.00 93.56 90 PRO A C 1
ATOM 740 O O . PRO A 1 90 ? -1.934 -5.741 19.343 1.00 93.56 90 PRO A O 1
ATOM 743 N N . LYS A 1 91 ? 0.010 -4.861 20.044 1.00 91.56 91 LYS A N 1
ATOM 744 C CA . LYS A 1 91 ? 0.222 -5.835 21.136 1.00 91.56 91 LYS A CA 1
ATOM 745 C C . LYS A 1 91 ? -0.920 -5.859 22.156 1.00 91.56 91 LYS A C 1
ATOM 747 O O . LYS A 1 91 ? -1.174 -6.895 22.756 1.00 91.56 91 LYS A O 1
ATOM 752 N N . ASP A 1 92 ? -1.574 -4.716 22.347 1.00 88.75 92 ASP A N 1
ATOM 753 C CA . ASP A 1 92 ? -2.714 -4.552 23.243 1.00 88.75 92 ASP A CA 1
ATOM 754 C C . ASP A 1 92 ? -3.843 -3.795 22.517 1.00 88.75 92 ASP A C 1
ATOM 756 O O . ASP A 1 92 ? -3.894 -2.562 22.551 1.00 88.75 92 ASP A O 1
ATOM 760 N N . PRO A 1 93 ? -4.719 -4.514 21.792 1.00 85.12 93 PRO A N 1
ATOM 761 C CA . PRO A 1 93 ? -5.876 -3.918 21.132 1.00 85.12 93 PRO A CA 1
ATOM 762 C C . PRO A 1 93 ? -7.016 -3.591 22.111 1.00 85.12 93 PRO A C 1
ATOM 764 O O . PRO A 1 93 ? -7.937 -2.873 21.735 1.00 85.12 93 PRO A O 1
ATOM 767 N N . VAL A 1 94 ? -6.991 -4.118 23.342 1.00 81.56 94 VAL A N 1
ATOM 768 C CA . VAL A 1 94 ? -8.121 -4.046 24.283 1.00 81.56 94 VAL A CA 1
ATOM 769 C C . VAL A 1 94 ? -8.095 -2.754 25.086 1.00 81.56 94 VAL A C 1
ATOM 771 O O . VAL A 1 94 ? -9.122 -2.082 25.180 1.00 81.56 94 VAL A O 1
ATOM 774 N N . SER A 1 95 ? -6.931 -2.368 25.616 1.00 80.12 95 SER A N 1
ATOM 775 C CA . SER A 1 95 ? -6.828 -1.218 26.528 1.00 80.12 95 SER A CA 1
ATOM 776 C C . SER A 1 95 ? -7.231 0.118 25.899 1.00 80.12 95 SER A C 1
ATOM 778 O O . SER A 1 95 ? -7.694 1.010 26.604 1.00 80.12 95 SER A O 1
ATOM 780 N N . ASN A 1 96 ? -7.114 0.249 24.575 1.00 77.19 96 ASN A N 1
ATOM 781 C CA . ASN A 1 96 ? -7.483 1.459 23.836 1.00 77.19 96 ASN A CA 1
ATOM 782 C C . ASN A 1 96 ? -8.886 1.388 23.204 1.00 77.19 96 ASN A C 1
ATOM 784 O O . ASN A 1 96 ? -9.166 2.144 22.274 1.00 77.19 96 ASN A O 1
ATOM 788 N N . ASP A 1 97 ? -9.760 0.517 23.727 1.00 86.12 97 ASP A N 1
ATOM 789 C CA . ASP A 1 97 ? -11.110 0.233 23.222 1.00 86.12 97 ASP A CA 1
ATOM 790 C C . ASP A 1 97 ? -11.083 -0.536 21.887 1.00 86.12 97 ASP A C 1
ATOM 792 O O . ASP A 1 97 ? -11.029 0.021 20.786 1.00 86.12 97 ASP A O 1
ATOM 796 N N . ILE A 1 98 ? -11.135 -1.866 22.006 1.00 90.38 98 ILE A N 1
ATOM 797 C CA . ILE A 1 98 ? -11.082 -2.808 20.879 1.00 90.38 98 ILE A CA 1
ATOM 798 C C . ILE A 1 98 ? -12.186 -2.560 19.840 1.00 90.38 98 ILE A C 1
ATOM 800 O O . ILE A 1 98 ? -11.966 -2.814 18.659 1.00 90.38 98 ILE A O 1
ATOM 804 N N . ILE A 1 99 ? -13.340 -2.005 20.235 1.00 91.38 99 ILE A N 1
ATOM 805 C CA . ILE A 1 99 ? -14.427 -1.671 19.305 1.00 91.38 99 ILE A CA 1
ATOM 806 C C . ILE A 1 99 ? -13.960 -0.601 18.324 1.00 91.38 99 ILE A C 1
ATOM 808 O O . ILE A 1 99 ? -14.194 -0.710 17.120 1.00 91.38 99 ILE A O 1
ATOM 812 N N . LYS A 1 100 ? -13.244 0.414 18.818 1.00 92.75 100 LYS A N 1
ATOM 813 C CA . LYS A 1 100 ? -12.666 1.462 17.970 1.00 92.75 100 LYS A CA 1
ATOM 814 C C . LYS A 1 100 ? -11.576 0.903 17.071 1.00 92.75 100 LYS A C 1
ATOM 816 O O . LYS A 1 100 ? -11.525 1.280 15.908 1.00 92.75 100 LYS A O 1
ATOM 821 N N . TYR A 1 101 ? -10.752 -0.016 17.567 1.00 94.50 101 TYR A N 1
ATOM 822 C CA . TYR A 1 101 ? -9.769 -0.702 16.729 1.00 94.50 101 TYR A CA 1
ATOM 823 C C . TYR A 1 101 ? -10.429 -1.486 15.583 1.00 94.50 101 TYR A C 1
ATOM 825 O O . TYR A 1 101 ? -10.034 -1.313 14.431 1.00 94.50 101 TYR A O 1
ATOM 833 N N . PHE A 1 102 ? -11.465 -2.286 15.860 1.00 93.44 102 PHE A N 1
ATOM 834 C CA . PHE A 1 102 ? -12.193 -3.007 14.811 1.00 93.44 102 PHE A CA 1
ATOM 835 C C . PHE A 1 102 ? -12.888 -2.061 13.839 1.00 93.44 102 PHE A C 1
ATOM 837 O O . PHE A 1 102 ? -12.832 -2.288 12.635 1.00 93.44 102 PHE A O 1
ATOM 844 N N . ALA A 1 103 ? -13.500 -0.984 14.334 1.00 93.94 103 ALA A N 1
ATOM 845 C CA . ALA A 1 103 ? -14.109 0.024 13.475 1.00 93.94 103 ALA A CA 1
ATOM 846 C C . ALA A 1 103 ? -13.075 0.684 12.544 1.00 93.94 103 ALA A C 1
ATOM 848 O O . ALA A 1 103 ? -13.362 0.887 11.364 1.00 93.94 103 ALA A O 1
ATOM 849 N N . SER A 1 104 ? -11.859 0.935 13.044 1.00 95.00 104 SER A N 1
ATOM 850 C CA . SER A 1 104 ? -10.723 1.425 12.256 1.00 95.00 104 SER A CA 1
ATOM 851 C C . SER A 1 104 ? -10.240 0.409 11.216 1.00 95.00 104 SER A C 1
ATOM 853 O O . SER A 1 104 ? -10.025 0.786 10.067 1.00 95.00 104 SER A O 1
ATOM 855 N N . LEU A 1 105 ? -10.087 -0.866 11.595 1.00 94.44 105 LEU A N 1
ATOM 856 C CA . LEU A 1 105 ? -9.600 -1.934 10.713 1.00 94.44 105 LEU A CA 1
ATOM 857 C C . LEU A 1 105 ? -10.606 -2.282 9.608 1.00 94.44 105 LEU A C 1
ATOM 859 O O . LEU A 1 105 ? -10.233 -2.427 8.448 1.00 94.44 105 LEU A O 1
ATOM 863 N N . LEU A 1 106 ? -11.879 -2.428 9.975 1.00 91.50 106 LEU A N 1
ATOM 864 C CA . LEU A 1 106 ? -12.957 -2.824 9.066 1.00 91.50 106 LEU A CA 1
ATOM 865 C C . LEU A 1 106 ? -13.540 -1.646 8.291 1.00 91.50 106 LEU A C 1
ATOM 867 O O . LEU A 1 106 ? -14.355 -1.866 7.399 1.00 91.50 106 LEU A O 1
ATOM 871 N N . ARG A 1 107 ? -13.117 -0.419 8.623 1.00 90.69 107 ARG A N 1
ATOM 872 C CA . ARG A 1 107 ? -13.573 0.814 7.985 1.00 90.69 107 ARG A CA 1
ATOM 873 C C . ARG A 1 107 ? -15.100 0.908 8.041 1.00 90.69 107 ARG A C 1
ATOM 875 O O . ARG A 1 107 ? -15.757 0.994 7.014 1.00 90.69 107 ARG A O 1
ATOM 882 N N . VAL A 1 108 ? -15.664 0.817 9.250 1.00 87.44 108 VAL A N 1
ATOM 883 C CA . VAL A 1 108 ? -17.123 0.767 9.465 1.00 87.44 108 VAL A CA 1
ATOM 884 C C . VAL A 1 108 ? -17.763 2.093 9.050 1.00 87.44 108 VAL A C 1
ATOM 886 O O . VAL A 1 108 ? -17.866 3.036 9.841 1.00 87.44 108 VAL A O 1
ATOM 889 N N . LEU A 1 109 ? -18.169 2.175 7.789 1.00 79.44 109 LEU A N 1
ATOM 890 C CA . LEU A 1 109 ? -18.952 3.282 7.258 1.00 79.44 109 LEU A CA 1
ATOM 891 C C . LEU A 1 109 ? -20.394 3.181 7.780 1.00 79.44 109 LEU A C 1
ATOM 893 O O . LEU A 1 109 ? -20.755 2.236 8.485 1.00 79.44 109 LEU A O 1
ATOM 897 N N . GLY A 1 110 ? -21.200 4.214 7.536 1.00 76.44 110 GLY A N 1
ATOM 898 C CA . GLY A 1 110 ? -22.609 4.217 7.934 1.00 76.44 110 GLY A CA 1
ATOM 899 C C . GLY A 1 110 ? -23.418 3.110 7.244 1.00 76.44 110 GLY A C 1
ATOM 900 O O . GLY A 1 110 ? -22.881 2.149 6.705 1.00 76.44 110 GLY A O 1
ATOM 901 N N . MET A 1 111 ? -24.743 3.239 7.242 1.00 71.25 111 MET A N 1
ATOM 902 C CA . MET A 1 111 ? -25.585 2.324 6.470 1.00 71.25 111 MET A CA 1
ATOM 903 C C . MET A 1 111 ? -25.321 2.505 4.969 1.00 71.25 111 MET A C 1
ATOM 905 O O . MET A 1 111 ? -25.810 3.461 4.371 1.00 71.25 111 MET A O 1
ATOM 909 N N . GLU A 1 112 ? -24.554 1.590 4.385 1.00 77.38 112 GLU A N 1
ATOM 910 C CA . GLU A 1 112 ? -24.312 1.486 2.946 1.00 77.38 112 GLU A CA 1
ATOM 911 C C . GLU A 1 112 ? -24.868 0.154 2.433 1.00 77.38 112 GLU A C 1
ATOM 913 O O . GLU A 1 112 ? -24.751 -0.883 3.092 1.00 77.38 112 GLU A O 1
ATOM 918 N N . ASP A 1 113 ? -25.494 0.181 1.256 1.00 76.06 113 ASP A N 1
ATOM 919 C CA . ASP A 1 113 ? -25.982 -1.035 0.611 1.00 76.06 113 ASP A CA 1
ATOM 920 C C . ASP A 1 113 ? -24.812 -1.893 0.099 1.00 76.06 113 ASP A C 1
ATOM 922 O O . ASP A 1 113 ? -23.705 -1.418 -0.174 1.00 76.06 113 ASP A O 1
ATOM 926 N N . LYS A 1 114 ? -25.064 -3.192 -0.092 1.00 77.44 114 LYS A N 1
ATOM 927 C CA . LYS A 1 114 ? -24.084 -4.109 -0.687 1.00 77.44 114 LYS A CA 1
ATOM 928 C C . LYS A 1 114 ? -23.628 -3.593 -2.060 1.00 77.44 114 LYS A C 1
ATOM 930 O O . LYS A 1 114 ? -24.455 -3.316 -2.923 1.00 77.44 114 LYS A O 1
ATOM 935 N N . GLY A 1 115 ? -22.313 -3.558 -2.281 1.00 80.56 115 GLY A N 1
ATOM 936 C CA . GLY A 1 115 ? -21.707 -3.170 -3.562 1.00 80.56 115 GLY A CA 1
ATOM 937 C C . GLY A 1 115 ? -21.258 -1.710 -3.653 1.00 80.56 115 GLY A C 1
ATOM 938 O O . GLY A 1 115 ? -20.725 -1.322 -4.685 1.00 80.56 115 GLY A O 1
ATOM 939 N N . TRP A 1 116 ? -21.419 -0.923 -2.586 1.00 83.94 116 TRP A N 1
ATOM 940 C CA . TRP A 1 116 ? -20.976 0.474 -2.543 1.00 83.94 116 TRP A CA 1
ATOM 941 C C . TRP A 1 116 ? -19.558 0.680 -1.995 1.00 83.94 116 TRP A C 1
ATOM 943 O O . TRP A 1 116 ? -19.116 1.820 -1.920 1.00 83.94 116 TRP A O 1
ATOM 953 N N . ASP A 1 117 ? -18.823 -0.387 -1.659 1.00 84.31 117 ASP A N 1
ATOM 954 C CA . ASP A 1 117 ? -17.462 -0.271 -1.126 1.00 84.31 117 ASP A CA 1
ATOM 955 C C . ASP A 1 117 ? -16.415 -0.088 -2.248 1.00 84.31 117 ASP A C 1
ATOM 957 O O . ASP A 1 117 ? -16.049 -1.065 -2.916 1.00 84.31 117 ASP A O 1
ATOM 961 N N . PRO A 1 118 ? -15.853 1.124 -2.444 1.00 88.75 118 PRO A N 1
ATOM 962 C CA . PRO A 1 118 ? -14.848 1.371 -3.479 1.00 88.75 118 PRO A CA 1
ATOM 963 C C . PRO A 1 118 ? -13.523 0.642 -3.213 1.00 88.75 118 PRO A C 1
ATOM 965 O O . PRO A 1 118 ? -12.682 0.539 -4.110 1.00 88.75 118 PRO A O 1
ATOM 968 N N . TYR A 1 119 ? -13.302 0.140 -1.992 1.00 89.56 119 TYR A N 1
ATOM 969 C CA . TYR A 1 119 ? -12.098 -0.609 -1.645 1.00 89.56 119 TYR A CA 1
ATOM 970 C C . TYR A 1 119 ? -12.020 -1.945 -2.388 1.00 89.56 119 TYR A C 1
ATOM 972 O O . TYR A 1 119 ? -10.976 -2.271 -2.961 1.00 89.56 119 TYR A O 1
ATOM 980 N N . ALA A 1 120 ? -13.131 -2.688 -2.423 1.00 89.12 120 ALA A N 1
ATOM 981 C CA . ALA A 1 120 ? -13.218 -3.963 -3.125 1.00 89.12 120 ALA A CA 1
ATOM 982 C C . ALA A 1 120 ? -12.946 -3.791 -4.628 1.00 89.12 120 ALA A C 1
ATOM 984 O O . ALA A 1 120 ? -12.115 -4.510 -5.189 1.00 89.12 120 ALA A O 1
ATOM 985 N N . GLU A 1 121 ? -13.563 -2.780 -5.245 1.00 93.12 121 GLU A N 1
ATOM 986 C CA . GLU A 1 121 ? -13.347 -2.442 -6.655 1.00 93.12 121 GLU A CA 1
ATOM 987 C C . GLU A 1 121 ? -11.893 -2.031 -6.916 1.00 93.12 121 GLU A C 1
ATOM 989 O O . GLU A 1 121 ? -11.248 -2.529 -7.836 1.00 93.12 121 GLU A O 1
ATOM 994 N N . SER A 1 122 ? -11.314 -1.193 -6.050 1.00 93.19 122 SER A N 1
ATOM 995 C CA . SER A 1 122 ? -9.924 -0.754 -6.205 1.00 93.19 122 SER A CA 1
ATOM 996 C C . SER A 1 122 ? -8.937 -1.923 -6.178 1.00 93.19 122 SER A C 1
ATOM 998 O O . SER A 1 122 ? -7.961 -1.923 -6.930 1.00 93.19 122 SER A O 1
ATOM 1000 N N . ARG A 1 123 ? -9.191 -2.933 -5.337 1.00 92.12 123 ARG A N 1
ATOM 1001 C CA . ARG A 1 123 ? -8.394 -4.163 -5.283 1.00 92.12 123 ARG A CA 1
ATOM 1002 C C . ARG A 1 123 ? -8.578 -5.014 -6.541 1.00 92.12 123 ARG A C 1
ATOM 1004 O O . ARG A 1 123 ? -7.585 -5.541 -7.044 1.00 92.12 123 ARG A O 1
ATOM 1011 N N . ALA A 1 124 ? -9.807 -5.147 -7.041 1.00 92.06 124 ALA A N 1
ATOM 1012 C CA . ALA A 1 124 ? -10.096 -5.870 -8.279 1.00 92.06 124 ALA A CA 1
ATOM 1013 C C . ALA A 1 124 ? -9.362 -5.234 -9.470 1.00 92.06 124 ALA A C 1
ATOM 1015 O O . ALA A 1 124 ? -8.573 -5.909 -10.130 1.00 92.06 124 ALA A O 1
ATOM 1016 N N . VAL A 1 125 ? -9.484 -3.913 -9.634 1.00 93.25 125 VAL A N 1
ATOM 1017 C CA . VAL A 1 125 ? -8.778 -3.141 -10.668 1.00 93.25 125 VAL A CA 1
ATOM 1018 C C . VAL A 1 125 ? -7.265 -3.346 -10.581 1.00 93.25 125 VAL A C 1
ATOM 1020 O O . VAL A 1 125 ? -6.617 -3.619 -11.588 1.00 93.25 125 VAL A O 1
ATOM 1023 N N . LEU A 1 126 ? -6.669 -3.274 -9.386 1.00 92.56 126 LEU A N 1
ATOM 1024 C CA . LEU A 1 126 ? -5.229 -3.505 -9.237 1.00 92.56 126 LEU A CA 1
ATOM 1025 C C . LEU A 1 126 ? -4.810 -4.932 -9.608 1.00 92.56 126 LEU A C 1
ATOM 1027 O O . LEU A 1 126 ? -3.738 -5.115 -10.188 1.00 92.56 126 LEU A O 1
ATOM 1031 N N . ASN A 1 127 ? -5.624 -5.942 -9.298 1.00 89.75 127 ASN A N 1
ATOM 1032 C CA . ASN A 1 127 ? -5.353 -7.317 -9.714 1.00 89.75 127 ASN A CA 1
ATOM 1033 C C . ASN A 1 127 ? -5.391 -7.447 -11.242 1.00 89.75 127 ASN A C 1
ATOM 1035 O O . ASN A 1 127 ? -4.448 -7.989 -11.821 1.00 89.75 127 ASN A O 1
ATOM 1039 N N . ASP A 1 128 ? -6.412 -6.886 -11.889 1.00 92.19 128 ASP A N 1
ATOM 1040 C CA . ASP A 1 128 ? -6.582 -6.938 -13.344 1.00 92.19 128 ASP A CA 1
ATOM 1041 C C . ASP A 1 128 ? -5.449 -6.206 -14.074 1.00 92.19 128 ASP A C 1
ATOM 1043 O O . ASP A 1 128 ? -4.813 -6.755 -14.979 1.00 92.19 128 ASP A O 1
ATOM 1047 N N . LEU A 1 129 ? -5.102 -4.997 -13.624 1.00 90.50 129 LEU A N 1
ATOM 1048 C CA . LEU A 1 129 ? -3.999 -4.229 -14.203 1.00 90.50 129 LEU A CA 1
ATOM 1049 C C . LEU A 1 129 ? -2.647 -4.941 -14.014 1.00 90.50 129 LEU A C 1
ATOM 1051 O O . LEU A 1 129 ? -1.801 -4.913 -14.909 1.00 90.50 129 LEU A O 1
ATOM 1055 N N . ASN A 1 130 ? -2.439 -5.639 -12.892 1.00 85.19 130 ASN A N 1
ATOM 1056 C CA . ASN A 1 130 ? -1.243 -6.462 -12.682 1.00 85.19 130 ASN A CA 1
ATOM 1057 C C . ASN A 1 130 ? -1.184 -7.683 -13.614 1.00 85.19 130 ASN A C 1
ATOM 1059 O O . ASN A 1 130 ? -0.086 -8.109 -13.979 1.00 85.19 130 ASN A O 1
ATOM 1063 N N . VAL A 1 131 ? -2.329 -8.248 -14.011 1.00 86.31 131 VAL A N 1
ATOM 1064 C CA . VAL A 1 131 ? -2.380 -9.300 -15.038 1.00 86.31 131 VAL A CA 1
ATOM 1065 C C . VAL A 1 131 ? -1.982 -8.725 -16.395 1.00 86.31 131 VAL A C 1
ATOM 1067 O O . VAL A 1 131 ? -1.158 -9.327 -17.083 1.00 86.31 131 VAL A O 1
ATOM 1070 N N . PHE A 1 132 ? -2.469 -7.534 -16.753 1.00 87.38 132 PHE A N 1
ATOM 1071 C CA . PHE A 1 132 ? -2.101 -6.882 -18.015 1.00 87.38 132 PHE A CA 1
ATOM 1072 C C . PHE A 1 132 ? -0.607 -6.581 -18.137 1.00 87.38 132 PHE A C 1
ATOM 1074 O O . PHE A 1 132 ? -0.047 -6.718 -19.222 1.00 87.38 132 PHE A O 1
ATOM 1081 N N . PHE A 1 133 ? 0.071 -6.286 -17.027 1.00 83.25 133 PHE A N 1
ATOM 1082 C CA . PHE A 1 133 ? 1.529 -6.133 -16.996 1.00 83.25 133 PHE A CA 1
ATOM 1083 C C . PHE A 1 133 ? 2.305 -7.380 -17.440 1.00 83.25 133 PHE A C 1
ATOM 1085 O O . PHE A 1 133 ? 3.458 -7.273 -17.851 1.00 83.25 133 PHE A O 1
ATOM 1092 N N . ARG A 1 134 ? 1.697 -8.566 -17.344 1.00 82.12 134 ARG A N 1
ATOM 1093 C CA . ARG A 1 134 ? 2.321 -9.842 -17.726 1.00 82.12 134 ARG A CA 1
ATOM 1094 C C . ARG A 1 134 ? 2.024 -10.237 -19.166 1.00 82.12 134 ARG A C 1
ATOM 1096 O O . ARG A 1 134 ? 2.580 -11.224 -19.641 1.00 82.12 134 ARG A O 1
ATOM 1103 N N . LEU A 1 135 ? 1.133 -9.514 -19.842 1.00 87.38 135 LEU A N 1
ATOM 1104 C CA . LEU A 1 135 ? 0.814 -9.792 -21.231 1.00 87.38 135 LEU A CA 1
ATOM 1105 C C . LEU A 1 135 ? 1.955 -9.321 -22.128 1.00 87.38 135 LEU A C 1
ATOM 1107 O O . LEU A 1 135 ? 2.430 -8.188 -22.030 1.00 87.38 135 LEU A O 1
ATOM 1111 N N . GLU A 1 136 ? 2.352 -10.186 -23.055 1.00 87.56 136 GLU A N 1
ATOM 1112 C CA . GLU A 1 136 ? 3.152 -9.758 -24.192 1.00 87.56 136 GLU A CA 1
ATOM 1113 C C . GLU A 1 136 ? 2.322 -8.780 -25.025 1.00 87.56 136 GLU A C 1
ATOM 1115 O O . GLU A 1 136 ? 1.168 -9.058 -25.350 1.00 87.56 136 GLU A O 1
ATOM 1120 N N . LEU A 1 137 ? 2.905 -7.630 -25.367 1.00 91.25 137 LEU A N 1
ATOM 1121 C CA . LEU A 1 137 ? 2.263 -6.600 -26.180 1.00 91.25 137 LEU A CA 1
ATOM 1122 C C . LEU A 1 137 ? 2.780 -6.706 -27.623 1.00 91.25 137 LEU A C 1
ATOM 1124 O O . LEU A 1 137 ? 3.869 -6.205 -27.923 1.00 91.25 137 LEU A O 1
ATOM 1128 N N . PRO A 1 138 ? 2.044 -7.351 -28.550 1.00 92.19 138 PRO A N 1
ATOM 1129 C CA . PRO A 1 138 ? 2.548 -7.594 -29.892 1.00 92.19 138 PRO A CA 1
ATOM 1130 C C . PRO A 1 138 ? 2.673 -6.286 -30.674 1.00 92.19 138 PRO A C 1
ATOM 1132 O O . PRO A 1 138 ? 1.716 -5.514 -30.768 1.00 92.19 138 PRO A O 1
ATOM 1135 N N . ARG A 1 139 ? 3.816 -6.080 -31.341 1.00 92.62 139 ARG A N 1
ATOM 1136 C CA . ARG A 1 139 ? 4.079 -4.881 -32.166 1.00 92.62 139 ARG A CA 1
ATOM 1137 C C . ARG A 1 139 ? 3.051 -4.646 -33.283 1.00 92.62 139 ARG A C 1
ATOM 1139 O O . ARG A 1 139 ? 2.888 -3.519 -33.730 1.00 92.62 139 ARG A O 1
ATOM 1146 N N . LYS A 1 140 ? 2.324 -5.689 -33.709 1.00 95.94 140 LYS A N 1
ATOM 1147 C CA . LYS A 1 140 ? 1.214 -5.571 -34.676 1.00 95.94 140 LYS A CA 1
ATOM 1148 C C . LYS A 1 140 ? 0.032 -4.736 -34.165 1.00 95.94 140 LYS A C 1
ATOM 1150 O O . LYS A 1 140 ? -0.721 -4.213 -34.974 1.00 95.94 140 LYS A O 1
ATOM 1155 N N . TRP A 1 141 ? -0.155 -4.653 -32.847 1.00 94.50 141 TRP A N 1
ATOM 1156 C CA . TRP A 1 141 ? -1.268 -3.937 -32.212 1.00 94.50 141 TRP A CA 1
ATOM 1157 C C . TRP A 1 141 ? -0.791 -2.725 -31.415 1.00 94.50 141 TRP A C 1
ATOM 1159 O O . TRP A 1 141 ? -1.502 -1.729 -31.323 1.00 94.50 141 TRP A O 1
ATOM 1169 N N . PHE A 1 142 ? 0.430 -2.784 -30.885 1.00 94.06 142 PHE A N 1
ATOM 1170 C CA . PHE A 1 142 ? 1.022 -1.718 -30.090 1.00 94.06 142 PHE A CA 1
ATOM 1171 C C . PHE A 1 142 ? 2.209 -1.122 -30.834 1.00 94.06 142 PHE A C 1
ATOM 1173 O O . PHE A 1 142 ? 3.257 -1.756 -30.943 1.00 94.06 142 PHE A O 1
ATOM 1180 N N . ARG A 1 143 ? 2.052 0.116 -31.319 1.00 93.31 143 ARG A N 1
ATOM 1181 C CA . ARG A 1 143 ? 3.108 0.843 -32.044 1.00 93.31 143 ARG A CA 1
ATOM 1182 C C . ARG A 1 143 ? 4.405 0.916 -31.232 1.00 93.31 143 ARG A C 1
ATOM 1184 O O . ARG A 1 143 ? 5.467 0.623 -31.768 1.00 93.31 143 ARG A O 1
ATOM 1191 N N . ASN A 1 144 ? 4.278 1.245 -29.944 1.00 93.81 144 ASN A N 1
ATOM 1192 C CA . ASN A 1 144 ? 5.376 1.337 -28.982 1.00 93.81 144 ASN A CA 1
ATOM 1193 C C . ASN A 1 144 ? 5.032 0.491 -27.735 1.00 93.81 144 ASN A C 1
ATOM 1195 O O . ASN A 1 144 ? 4.420 1.018 -26.797 1.00 93.81 144 ASN A O 1
ATOM 1199 N N . PRO A 1 145 ? 5.354 -0.817 -27.715 1.00 91.94 145 PRO A N 1
ATOM 1200 C CA . PRO A 1 145 ? 5.045 -1.702 -26.587 1.00 91.94 145 PRO A CA 1
ATOM 1201 C C . PRO A 1 145 ? 5.631 -1.221 -25.254 1.00 91.94 145 PRO A C 1
ATOM 1203 O O . PRO A 1 145 ? 4.915 -1.179 -24.257 1.00 91.94 145 PRO A O 1
ATOM 1206 N N . ASP A 1 146 ? 6.887 -0.773 -25.253 1.00 90.62 146 ASP A N 1
ATOM 1207 C CA . ASP A 1 146 ? 7.586 -0.348 -24.033 1.00 90.62 146 ASP A CA 1
ATOM 1208 C C . ASP A 1 146 ? 6.940 0.901 -23.421 1.00 90.62 146 ASP A C 1
ATOM 1210 O O . ASP A 1 146 ? 6.605 0.937 -22.239 1.00 90.62 146 ASP A O 1
ATOM 1214 N N . GLU A 1 147 ? 6.645 1.912 -24.242 1.00 94.25 147 GLU A N 1
ATOM 1215 C CA . GLU A 1 147 ? 5.900 3.086 -23.781 1.00 94.25 147 GLU A CA 1
ATOM 1216 C C . GLU A 1 147 ? 4.478 2.733 -23.321 1.00 94.25 147 GLU A C 1
ATOM 1218 O O . GLU A 1 147 ? 3.914 3.412 -22.467 1.00 94.25 147 GLU A O 1
ATOM 1223 N N . THR A 1 148 ? 3.859 1.697 -23.895 1.00 94.94 148 THR A N 1
ATOM 1224 C CA . THR A 1 148 ? 2.532 1.235 -23.463 1.00 94.94 148 THR A CA 1
ATOM 1225 C C . THR A 1 148 ? 2.599 0.633 -22.061 1.00 94.94 148 THR A C 1
ATOM 1227 O O . THR A 1 148 ? 1.740 0.945 -21.238 1.00 94.94 148 THR A O 1
ATOM 1230 N N . GLN A 1 149 ? 3.646 -0.137 -21.749 1.00 92.06 149 GLN A N 1
ATOM 1231 C CA . GLN A 1 149 ? 3.902 -0.620 -20.387 1.00 92.06 149 GLN A CA 1
ATOM 1232 C C . GLN A 1 149 ? 4.123 0.543 -19.409 1.00 92.06 149 GLN A C 1
ATOM 1234 O O . GLN A 1 149 ? 3.545 0.552 -18.321 1.00 92.06 149 GLN A O 1
ATOM 1239 N N . TRP A 1 150 ? 4.873 1.577 -19.810 1.00 95.44 150 TRP A N 1
ATOM 1240 C CA . TRP A 1 150 ? 5.032 2.788 -18.996 1.00 95.44 150 TRP A CA 1
ATOM 1241 C C . TRP A 1 150 ? 3.707 3.505 -18.741 1.00 95.44 150 TRP A C 1
ATOM 1243 O O . TRP A 1 150 ? 3.407 3.843 -17.598 1.00 95.44 150 TRP A O 1
ATOM 1253 N N . ARG A 1 151 ? 2.876 3.692 -19.774 1.00 96.00 151 ARG A N 1
ATOM 1254 C CA . ARG A 1 151 ? 1.537 4.290 -19.634 1.00 96.00 151 ARG A CA 1
ATOM 1255 C C . ARG A 1 151 ? 0.660 3.487 -18.677 1.00 96.00 151 ARG A C 1
ATOM 1257 O O . ARG A 1 151 ? 0.024 4.076 -17.810 1.00 96.00 151 ARG A O 1
ATOM 1264 N N . LEU A 1 152 ? 0.670 2.158 -18.785 1.00 95.19 152 LEU A N 1
ATOM 1265 C CA . LEU A 1 152 ? -0.041 1.283 -17.853 1.00 95.19 152 LEU A CA 1
ATOM 1266 C C . LEU A 1 152 ? 0.478 1.457 -16.415 1.00 95.19 152 LEU A C 1
ATOM 1268 O O . LEU A 1 152 ? -0.307 1.495 -15.471 1.00 95.19 152 LEU A O 1
ATOM 1272 N N . GLY A 1 153 ? 1.790 1.629 -16.242 1.00 95.50 153 GLY A N 1
ATOM 1273 C CA . GLY A 1 153 ? 2.412 1.888 -14.941 1.00 95.50 153 GLY A CA 1
ATOM 1274 C C . GLY A 1 153 ? 1.970 3.201 -14.320 1.00 95.50 153 GLY A C 1
ATOM 1275 O O . GLY A 1 153 ? 1.612 3.225 -13.145 1.00 95.50 153 GLY A O 1
ATOM 1276 N N . LEU A 1 154 ? 1.927 4.264 -15.121 1.00 97.12 154 LEU A N 1
ATOM 1277 C CA . LEU A 1 154 ? 1.434 5.576 -14.708 1.00 97.12 154 LEU A CA 1
ATOM 1278 C C . LEU A 1 154 ? -0.049 5.524 -14.312 1.00 97.12 154 LEU A C 1
ATOM 1280 O O . LEU A 1 154 ? -0.418 6.105 -13.296 1.00 97.12 154 LEU A O 1
ATOM 1284 N N . LEU A 1 155 ? -0.881 4.781 -15.054 1.00 95.88 155 LEU A N 1
ATOM 1285 C CA . LEU A 1 155 ? -2.293 4.574 -14.708 1.00 95.88 155 LEU A CA 1
ATOM 1286 C C . LEU A 1 155 ? -2.455 3.839 -13.372 1.00 95.88 155 LEU A C 1
ATOM 1288 O O . LEU A 1 155 ? -3.233 4.282 -12.529 1.00 95.88 155 LEU A O 1
ATOM 1292 N N . ILE A 1 156 ? -1.689 2.763 -13.145 1.00 96.12 156 ILE A N 1
ATOM 1293 C CA . ILE A 1 156 ? -1.676 2.070 -11.848 1.00 96.12 156 ILE A CA 1
ATOM 1294 C C . ILE A 1 156 ? -1.247 3.022 -10.733 1.00 96.12 156 ILE A C 1
ATOM 1296 O O . ILE A 1 156 ? -1.879 3.047 -9.683 1.00 96.12 156 ILE A O 1
ATOM 1300 N N . TYR A 1 157 ? -0.181 3.795 -10.938 1.00 97.62 157 TYR A N 1
ATOM 1301 C CA . TYR A 1 157 ? 0.308 4.731 -9.930 1.00 97.62 157 TYR A CA 1
ATOM 1302 C C . TYR A 1 157 ? -0.749 5.761 -9.545 1.00 97.62 157 TYR A C 1
ATOM 1304 O O . TYR A 1 157 ? -0.995 5.958 -8.357 1.00 97.62 157 TYR A O 1
ATOM 1312 N N . THR A 1 158 ? -1.414 6.373 -10.528 1.00 96.75 158 THR A N 1
ATOM 1313 C CA . THR A 1 158 ? -2.508 7.307 -10.255 1.00 96.75 158 THR A CA 1
ATOM 1314 C C . THR A 1 158 ? -3.634 6.620 -9.498 1.00 96.75 158 THR A C 1
ATOM 1316 O O . THR A 1 158 ? -4.086 7.169 -8.503 1.00 96.75 158 THR A O 1
ATOM 1319 N N . HIS A 1 159 ? -4.031 5.407 -9.893 1.00 97.06 159 HIS A N 1
ATOM 1320 C CA . HIS A 1 159 ? -5.045 4.652 -9.156 1.00 97.06 159 HIS A CA 1
ATOM 1321 C C . HIS A 1 159 ? -4.636 4.439 -7.694 1.00 97.06 159 HIS A C 1
ATOM 1323 O O . HIS A 1 159 ? -5.389 4.815 -6.808 1.00 97.06 159 HIS A O 1
ATOM 1329 N N . ILE A 1 160 ? -3.420 3.944 -7.429 1.00 97.50 160 ILE A N 1
ATOM 1330 C CA . ILE A 1 160 ? -2.897 3.713 -6.068 1.00 97.50 160 ILE A CA 1
ATOM 1331 C C . ILE A 1 160 ? -2.931 4.991 -5.221 1.00 97.50 160 ILE A C 1
ATOM 1333 O O . ILE A 1 160 ? -3.360 4.947 -4.071 1.00 97.50 160 ILE A O 1
ATOM 1337 N N . VAL A 1 161 ? -2.469 6.116 -5.772 1.00 97.94 161 VAL A N 1
ATOM 1338 C CA . VAL A 1 161 ? -2.392 7.397 -5.049 1.00 97.94 161 VAL A CA 1
ATOM 1339 C C . VAL A 1 161 ? -3.776 8.005 -4.793 1.00 97.94 161 VAL A C 1
ATOM 1341 O O . VAL A 1 161 ? -3.947 8.754 -3.835 1.00 97.94 161 VAL A O 1
ATOM 1344 N N . GLU A 1 162 ? -4.773 7.685 -5.615 1.00 96.88 162 GLU A N 1
ATOM 1345 C CA . GLU A 1 162 ? -6.142 8.192 -5.460 1.00 96.88 162 GLU A CA 1
ATOM 1346 C C . GLU A 1 162 ? -7.054 7.276 -4.633 1.00 96.88 162 GLU A C 1
ATOM 1348 O O . GLU A 1 162 ? -8.175 7.663 -4.311 1.00 96.88 162 GLU A O 1
ATOM 1353 N N . MET A 1 163 ? -6.599 6.079 -4.251 1.00 95.69 163 MET A N 1
ATOM 1354 C CA . MET A 1 163 ? -7.369 5.192 -3.380 1.00 95.69 163 MET A CA 1
ATOM 1355 C C . MET A 1 163 ? -7.569 5.811 -1.992 1.00 95.69 163 MET A C 1
ATOM 1357 O O . MET A 1 163 ? -6.601 6.039 -1.277 1.00 95.69 163 MET A O 1
ATOM 1361 N N . ASP A 1 164 ? -8.816 5.977 -1.545 1.00 94.19 164 ASP A N 1
ATOM 1362 C CA . ASP A 1 164 ? -9.106 6.539 -0.215 1.00 94.19 164 ASP A CA 1
ATOM 1363 C C . ASP A 1 164 ? -8.802 5.578 0.941 1.00 94.19 164 ASP A C 1
ATOM 1365 O O . ASP A 1 164 ? -8.264 5.983 1.975 1.00 94.19 164 ASP A O 1
ATOM 1369 N N . ALA A 1 165 ? -9.115 4.293 0.762 1.00 94.38 165 ALA A N 1
ATOM 1370 C CA . ALA A 1 165 ? -9.101 3.319 1.850 1.00 94.38 165 ALA A CA 1
ATOM 1371 C C . ALA A 1 165 ? -7.744 3.189 2.569 1.00 94.38 165 ALA A C 1
ATOM 1373 O O . ALA A 1 165 ? -7.754 3.194 3.803 1.00 94.38 165 ALA A O 1
ATOM 1374 N N . PRO A 1 166 ? -6.580 3.131 1.879 1.00 97.25 166 PRO A N 1
ATOM 1375 C CA . PRO A 1 166 ? -5.295 3.090 2.569 1.00 97.25 166 PRO A CA 1
ATOM 1376 C C . PRO A 1 166 ? -5.082 4.280 3.503 1.00 97.25 166 PRO A C 1
ATOM 1378 O O . PRO A 1 166 ? -4.636 4.103 4.634 1.00 97.25 166 PRO A O 1
ATOM 1381 N N . TYR A 1 167 ? -5.450 5.488 3.076 1.00 97.88 167 TYR A N 1
ATOM 1382 C CA . TYR A 1 167 ? -5.284 6.681 3.898 1.00 97.88 167 TYR A CA 1
ATOM 1383 C C . TYR A 1 167 ? -6.230 6.683 5.103 1.00 97.88 167 TYR A C 1
ATOM 1385 O O . TYR A 1 167 ? -5.812 7.038 6.204 1.00 97.88 167 TYR A O 1
ATOM 1393 N N . GLU A 1 168 ? -7.492 6.299 4.913 1.00 96.94 168 GLU A N 1
ATOM 1394 C CA . GLU A 1 168 ? -8.502 6.311 5.977 1.00 96.94 168 GLU A CA 1
ATOM 1395 C C . GLU A 1 168 ? -8.228 5.262 7.052 1.00 96.94 168 GLU A C 1
ATOM 1397 O O . GLU A 1 168 ? -8.298 5.576 8.242 1.00 96.94 168 GLU A O 1
ATOM 1402 N N . VAL A 1 169 ? -7.886 4.035 6.644 1.00 97.31 169 VAL A N 1
ATOM 1403 C CA . VAL A 1 169 ? -7.569 2.931 7.562 1.00 97.31 169 VAL A CA 1
ATOM 1404 C C . VAL A 1 169 ? -6.323 3.268 8.371 1.00 97.31 169 VAL A C 1
ATOM 1406 O O . VAL A 1 169 ? -6.356 3.195 9.599 1.00 97.31 169 VAL A O 1
ATOM 1409 N N . LEU A 1 170 ? -5.242 3.712 7.715 1.00 98.12 170 LEU A N 1
ATOM 1410 C CA . LEU A 1 170 ? -4.019 4.104 8.421 1.00 98.12 170 LEU A CA 1
ATOM 1411 C C . LEU A 1 170 ? -4.277 5.248 9.396 1.00 98.12 170 LEU A C 1
ATOM 1413 O O . LEU A 1 170 ? -3.826 5.187 10.539 1.00 98.12 170 LEU A O 1
ATOM 1417 N N . LEU A 1 171 ? -5.031 6.268 8.981 1.00 98.06 171 LEU A N 1
ATOM 1418 C CA . LEU A 1 171 ? -5.327 7.394 9.853 1.00 98.06 171 LEU A CA 1
ATOM 1419 C C . LEU A 1 171 ? -6.150 6.961 11.071 1.00 98.06 171 LEU A C 1
ATOM 1421 O O . LEU A 1 171 ? -5.804 7.312 12.193 1.00 98.06 171 LEU A O 1
ATOM 1425 N N . ASN A 1 172 ? -7.203 6.167 10.881 1.00 97.81 172 ASN A N 1
ATOM 1426 C CA . ASN A 1 172 ? -8.038 5.686 11.980 1.00 97.81 172 ASN A CA 1
ATOM 1427 C C . ASN A 1 172 ? -7.302 4.723 12.924 1.00 97.81 172 ASN A C 1
ATOM 1429 O O . ASN A 1 172 ? -7.528 4.756 14.136 1.00 97.81 172 ASN A O 1
ATOM 1433 N N . LEU A 1 173 ? -6.391 3.892 12.415 1.00 97.50 173 LEU A N 1
ATOM 1434 C CA . LEU A 1 173 ? -5.537 3.070 13.272 1.00 97.50 173 LEU A CA 1
ATOM 1435 C C . LEU A 1 173 ? -4.525 3.932 14.048 1.00 97.50 173 LEU A C 1
ATOM 1437 O O . LEU A 1 173 ? -4.296 3.682 15.231 1.00 97.50 173 LEU A O 1
ATOM 1441 N N . LEU A 1 174 ? -3.970 4.989 13.445 1.00 97.44 174 LEU A N 1
ATOM 1442 C CA . LEU A 1 174 ? -3.096 5.939 14.145 1.00 97.44 174 LEU A CA 1
ATOM 1443 C C . LEU A 1 174 ? -3.862 6.705 15.228 1.00 97.44 174 LEU A C 1
ATOM 1445 O O . LEU A 1 174 ? -3.364 6.841 16.342 1.00 97.44 174 LEU A O 1
ATOM 1449 N N . ARG A 1 175 ? -5.092 7.145 14.938 1.00 96.50 175 ARG A N 1
ATOM 1450 C CA . ARG A 1 175 ? -5.994 7.757 15.926 1.00 96.50 175 ARG A CA 1
ATOM 1451 C C . ARG A 1 175 ? -6.274 6.810 17.083 1.00 96.50 175 ARG A C 1
ATOM 1453 O O . ARG A 1 175 ? -6.225 7.225 18.235 1.00 96.50 175 ARG A O 1
ATOM 1460 N N . PHE A 1 176 ? -6.519 5.531 16.809 1.00 95.25 176 PHE A N 1
ATOM 1461 C CA . PHE A 1 176 ? -6.636 4.519 17.859 1.00 95.25 176 PHE A CA 1
ATOM 1462 C C . PHE A 1 176 ? -5.352 4.427 18.704 1.00 95.25 176 PHE A C 1
ATOM 1464 O O . PHE A 1 176 ? -5.425 4.413 19.932 1.00 95.25 176 PHE A O 1
ATOM 1471 N N . ARG A 1 177 ? -4.168 4.439 18.074 1.00 94.50 177 ARG A N 1
ATOM 1472 C CA . ARG A 1 177 ? -2.879 4.408 18.787 1.00 94.50 177 ARG A CA 1
ATOM 1473 C C . ARG A 1 177 ? -2.646 5.625 19.683 1.00 94.50 177 ARG A C 1
ATOM 1475 O O . ARG A 1 177 ? -2.059 5.466 20.748 1.00 94.50 177 ARG A O 1
ATOM 1482 N N . THR A 1 178 ? -3.113 6.803 19.281 1.00 94.00 178 THR A N 1
ATOM 1483 C CA . THR A 1 178 ? -2.943 8.062 20.025 1.00 94.00 178 THR A CA 1
ATOM 1484 C C . THR A 1 178 ? -4.133 8.414 20.926 1.00 94.00 178 THR A C 1
ATOM 1486 O O . THR A 1 178 ? -4.165 9.497 21.504 1.00 94.00 178 THR A O 1
ATOM 1489 N N . GLY A 1 179 ? -5.117 7.517 21.070 1.00 92.19 179 GLY A N 1
ATOM 1490 C CA . GLY A 1 179 ? -6.290 7.709 21.933 1.00 92.19 179 GLY A CA 1
ATOM 1491 C C . GLY A 1 179 ? -7.437 8.529 21.320 1.00 92.19 179 GLY A C 1
ATOM 1492 O O . GLY A 1 179 ? -8.463 8.718 21.970 1.00 92.19 179 GLY A O 1
ATOM 1493 N N . GLY A 1 180 ? -7.316 8.974 20.065 1.00 91.50 180 GLY A N 1
ATOM 1494 C CA . GLY A 1 180 ? -8.380 9.657 19.312 1.00 91.50 180 GLY A CA 1
ATOM 1495 C C . GLY A 1 180 ? -9.523 8.738 18.854 1.00 91.50 180 GLY A C 1
ATOM 1496 O O . GLY A 1 180 ? -10.621 9.207 18.547 1.00 91.50 180 GLY A O 1
ATOM 1497 N N . GLY A 1 181 ? -9.300 7.420 18.842 1.00 90.94 181 GLY A N 1
ATOM 1498 C CA . GLY A 1 181 ? -10.330 6.428 18.534 1.00 90.94 181 GLY A CA 1
ATOM 1499 C C . GLY A 1 181 ? -10.706 6.326 17.052 1.00 90.94 181 GLY A C 1
ATOM 1500 O O . GLY A 1 181 ? -9.911 6.651 16.176 1.00 90.94 181 GLY A O 1
ATOM 1501 N N . TYR A 1 182 ? -11.932 5.876 16.769 1.00 94.56 182 TYR A N 1
ATOM 1502 C CA . TYR A 1 182 ? -12.474 5.756 15.410 1.00 94.56 182 TYR A CA 1
ATOM 1503 C C . TYR A 1 182 ? -13.287 6.992 14.997 1.00 94.56 182 TYR A C 1
ATOM 1505 O O . TYR A 1 182 ? -13.950 7.608 15.831 1.00 94.56 182 TYR A O 1
ATOM 1513 N N . SER A 1 183 ? -13.229 7.375 13.720 1.00 94.44 183 SER A N 1
ATOM 1514 C CA . SER A 1 183 ? -14.100 8.384 13.111 1.00 94.44 183 SER A CA 1
ATOM 1515 C C . SER A 1 183 ? -14.387 8.013 11.652 1.00 94.44 183 SER A C 1
ATOM 1517 O O . SER A 1 183 ? -13.438 7.768 10.904 1.00 94.44 183 SER A O 1
ATOM 1519 N N . PRO A 1 184 ? -15.656 8.062 11.203 1.00 92.06 184 PRO A N 1
ATOM 1520 C CA . PRO A 1 184 ? -16.002 7.924 9.786 1.00 92.06 184 PRO A CA 1
ATOM 1521 C C . PRO A 1 184 ? -15.426 9.042 8.905 1.00 92.06 184 PRO A C 1
ATOM 1523 O O . PRO A 1 184 ? -15.307 8.881 7.701 1.00 92.06 184 PRO A O 1
ATOM 1526 N N . ASN A 1 185 ? -15.074 10.190 9.497 1.00 92.88 185 ASN A N 1
ATOM 1527 C CA . ASN A 1 185 ? -14.430 11.312 8.811 1.00 92.88 185 ASN A CA 1
ATOM 1528 C C . ASN A 1 185 ? -13.115 11.649 9.529 1.00 92.88 185 ASN A C 1
ATOM 1530 O O . ASN A 1 185 ? -13.034 12.674 10.218 1.00 92.88 185 ASN A O 1
ATOM 1534 N N . PRO A 1 186 ? -12.086 10.789 9.427 1.00 95.25 186 PRO A N 1
ATOM 1535 C CA . PRO A 1 186 ? -10.927 10.843 10.316 1.00 95.25 186 PRO A CA 1
ATOM 1536 C C . PRO A 1 186 ? -10.055 12.087 10.116 1.00 95.25 186 PRO A C 1
ATOM 1538 O O . PRO A 1 186 ? -9.278 12.434 10.996 1.00 95.25 186 PRO A O 1
ATOM 1541 N N . TYR A 1 187 ? -10.209 12.801 8.998 1.00 96.19 187 TYR A N 1
ATOM 1542 C CA . TYR A 1 187 ? -9.451 14.019 8.707 1.00 96.19 187 TYR A CA 1
ATOM 1543 C C . TYR A 1 187 ? -10.005 15.272 9.386 1.00 96.19 187 TYR A C 1
ATOM 1545 O O . TYR A 1 187 ? -9.242 16.196 9.648 1.00 96.19 187 TYR A O 1
ATOM 1553 N N . PHE A 1 188 ? -11.318 15.338 9.642 1.00 94.38 188 PHE A N 1
ATOM 1554 C CA . PHE A 1 188 ? -12.022 16.601 9.903 1.00 94.38 188 PHE A CA 1
ATOM 1555 C C . PHE A 1 188 ? -11.454 17.388 11.096 1.00 94.38 188 PHE A C 1
ATOM 1557 O O . PHE A 1 188 ? -11.299 18.606 11.016 1.00 94.38 188 PHE A O 1
ATOM 1564 N N . GLU A 1 189 ? -11.090 16.693 12.175 1.00 94.12 189 GLU A N 1
ATOM 1565 C CA . GLU A 1 189 ? -10.539 17.303 13.394 1.00 94.12 189 GLU A CA 1
ATOM 1566 C C . GLU A 1 189 ? -9.131 17.895 13.214 1.00 94.12 189 GLU A C 1
ATOM 1568 O O . GLU A 1 189 ? -8.746 18.792 13.959 1.00 94.12 189 GLU A O 1
ATOM 1573 N N . TYR A 1 190 ? -8.394 17.454 12.190 1.00 95.50 190 TYR A N 1
ATOM 1574 C CA . TYR A 1 190 ? -7.038 17.919 11.874 1.00 95.50 190 TYR A CA 1
ATOM 1575 C C . TYR A 1 190 ? -7.012 19.053 10.840 1.00 95.50 190 TYR A C 1
ATOM 1577 O O . TYR A 1 190 ? -5.945 19.569 10.486 1.00 95.50 190 TYR A O 1
ATOM 1585 N N . LEU A 1 191 ? -8.178 19.445 10.323 1.00 95.19 191 LEU A N 1
ATOM 1586 C CA . LEU A 1 191 ? -8.297 20.539 9.367 1.00 95.19 191 LEU A CA 1
ATOM 1587 C C . LEU A 1 191 ? -8.434 21.881 10.102 1.00 95.19 191 LEU A C 1
ATOM 1589 O O . LEU A 1 191 ? -9.197 21.980 11.066 1.00 95.19 191 LEU A O 1
ATOM 1593 N N . PRO A 1 192 ? -7.779 22.956 9.631 1.00 94.25 192 PRO A N 1
ATOM 1594 C CA . PRO A 1 192 ? -8.070 24.314 10.080 1.00 94.25 192 PRO A CA 1
ATOM 1595 C C . PRO A 1 192 ? -9.548 24.684 9.870 1.00 94.25 192 PRO A C 1
ATOM 1597 O O . PRO A 1 192 ? -10.187 24.215 8.929 1.00 94.25 192 PRO A O 1
ATOM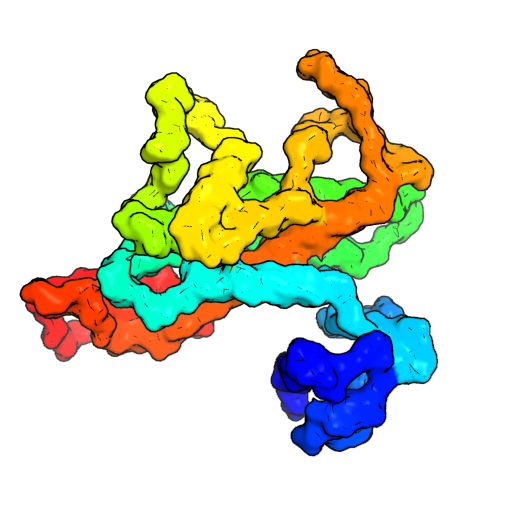 1600 N N . LYS A 1 193 ? -10.092 25.613 10.672 1.00 92.81 193 LYS A N 1
ATOM 1601 C CA . LYS A 1 193 ? -11.510 26.044 10.584 1.00 92.81 193 LYS A CA 1
ATOM 1602 C C . LYS A 1 193 ? -11.953 26.457 9.169 1.00 92.81 193 LYS A C 1
ATOM 1604 O O . LYS A 1 193 ? -13.112 26.263 8.808 1.00 92.81 193 LYS A O 1
ATOM 1609 N N . GLY A 1 194 ? -11.057 27.049 8.374 1.00 90.81 194 GLY A N 1
ATOM 1610 C CA . GLY A 1 194 ? -11.334 27.411 6.979 1.00 90.81 194 GLY A CA 1
ATOM 1611 C C . GLY A 1 194 ? -11.525 26.190 6.073 1.00 90.81 194 GLY A C 1
ATOM 1612 O O . GLY A 1 194 ? -12.479 26.138 5.299 1.00 90.81 194 GLY A O 1
ATOM 1613 N N . GLU A 1 195 ? -10.668 25.181 6.222 1.00 92.38 195 GLU A N 1
ATOM 1614 C CA . GLU A 1 195 ? -10.741 23.919 5.478 1.00 92.38 195 GLU A CA 1
ATOM 1615 C C . GLU A 1 195 ? -11.922 23.057 5.932 1.00 92.38 195 GLU A C 1
ATOM 1617 O O . GLU A 1 195 ? -12.609 22.488 5.089 1.00 92.38 195 GLU A O 1
ATOM 1622 N N . GLN A 1 196 ? -12.251 23.045 7.228 1.00 93.19 196 GLN A N 1
ATOM 1623 C CA . GLN A 1 196 ? -13.440 22.354 7.749 1.00 93.19 196 GLN A CA 1
ATOM 1624 C C . GLN A 1 196 ? -14.734 22.824 7.069 1.00 93.19 196 GLN A C 1
ATOM 1626 O O . GLN A 1 196 ? -15.597 22.011 6.741 1.00 93.19 196 GLN A O 1
ATOM 1631 N N . LYS A 1 197 ? -14.868 24.132 6.799 1.00 90.81 197 LYS A N 1
ATOM 1632 C CA . LYS A 1 197 ? -16.025 24.674 6.061 1.00 90.81 197 LYS A CA 1
ATOM 1633 C C . LYS A 1 197 ? -16.076 24.174 4.616 1.00 90.81 197 LYS A C 1
ATOM 1635 O O . LYS A 1 197 ? -17.161 23.959 4.082 1.00 90.81 197 LYS A O 1
ATOM 1640 N N . ALA A 1 198 ? -14.917 23.998 3.983 1.00 90.50 198 ALA A N 1
ATOM 1641 C CA . ALA A 1 198 ? -14.809 23.528 2.605 1.00 90.50 198 ALA A CA 1
ATOM 1642 C C . ALA A 1 198 ? -14.854 21.996 2.475 1.00 90.50 198 ALA A C 1
ATOM 1644 O O . ALA A 1 198 ? -15.141 21.507 1.382 1.00 90.50 198 ALA A O 1
ATOM 1645 N N . PHE A 1 199 ? -14.626 21.255 3.565 1.00 89.94 199 PHE A N 1
ATOM 1646 C CA . PHE A 1 199 ? -14.526 19.793 3.594 1.00 89.94 199 PHE A CA 1
ATOM 1647 C C . PHE A 1 199 ? -15.709 19.111 2.900 1.00 89.94 199 PHE A C 1
ATOM 1649 O O . PHE A 1 199 ? -15.508 18.318 1.988 1.00 89.94 199 PHE A O 1
ATOM 1656 N N . LYS A 1 200 ? -16.948 19.508 3.226 1.00 85.56 200 LYS A N 1
ATOM 1657 C CA . LYS A 1 200 ? -18.158 18.939 2.602 1.00 85.56 200 LYS A CA 1
ATOM 1658 C C . LYS A 1 200 ? -18.244 19.165 1.088 1.00 85.56 200 LYS A C 1
ATOM 1660 O O . LYS A 1 200 ? -18.927 18.416 0.406 1.00 85.56 200 LYS A O 1
ATOM 1665 N N . LYS A 1 201 ? -17.609 20.221 0.569 1.00 89.62 201 LYS A N 1
ATOM 1666 C CA . LYS A 1 201 ? -17.688 20.608 -0.848 1.00 89.62 201 LYS A CA 1
ATOM 1667 C C . LYS A 1 201 ? -16.528 20.061 -1.678 1.00 89.62 201 LYS A C 1
ATOM 1669 O O . LYS A 1 201 ? -16.712 19.799 -2.860 1.00 89.62 201 LYS A O 1
ATOM 1674 N N . ARG A 1 202 ? -15.325 19.994 -1.104 1.00 88.44 202 ARG A N 1
ATOM 1675 C CA . ARG A 1 202 ? -14.079 19.720 -1.841 1.00 88.44 202 ARG A CA 1
ATOM 1676 C C . ARG A 1 202 ? -13.322 18.489 -1.345 1.00 88.44 202 ARG A C 1
ATOM 1678 O O . ARG A 1 202 ? -12.368 18.090 -2.000 1.00 88.44 202 ARG A O 1
ATOM 1685 N N . GLY A 1 203 ? -13.712 17.916 -0.207 1.00 91.69 203 GLY A N 1
ATOM 1686 C CA . GLY A 1 203 ? -12.933 16.880 0.464 1.00 91.69 203 GLY A CA 1
ATOM 1687 C C . GLY A 1 203 ? -11.574 17.394 0.950 1.00 91.69 203 GLY A C 1
ATOM 1688 O O . GLY A 1 203 ? -11.382 18.594 1.164 1.00 91.69 203 GLY A O 1
ATOM 1689 N N . VAL A 1 204 ? -10.634 16.466 1.130 1.00 94.31 204 VAL A N 1
ATOM 1690 C CA . VAL A 1 204 ? -9.240 16.730 1.522 1.00 94.31 204 VAL A CA 1
ATOM 1691 C C . VAL A 1 204 ? -8.337 16.251 0.396 1.00 94.31 204 VAL A C 1
ATOM 1693 O O . VAL A 1 204 ? -8.509 15.136 -0.095 1.00 94.31 204 VAL A O 1
ATOM 1696 N N . SER A 1 205 ? -7.375 17.078 -0.012 1.00 94.69 205 SER A N 1
ATOM 1697 C CA . SER A 1 205 ? -6.406 16.687 -1.037 1.00 94.69 205 SER A CA 1
ATOM 1698 C C . SER A 1 205 ? -5.500 15.558 -0.541 1.00 94.69 205 SER A C 1
ATOM 1700 O O . SER A 1 205 ? -5.180 15.483 0.645 1.00 94.69 205 SER A O 1
ATOM 1702 N N . THR A 1 206 ? -5.029 14.705 -1.451 1.00 96.50 206 THR A N 1
ATOM 1703 C CA . THR A 1 206 ? -4.153 13.568 -1.119 1.00 96.50 206 THR A CA 1
ATOM 1704 C C . THR A 1 206 ? -2.898 14.000 -0.359 1.00 96.50 206 THR A C 1
ATOM 1706 O O . THR A 1 206 ? -2.570 13.419 0.672 1.00 96.50 206 THR A O 1
ATOM 1709 N N . GLY A 1 207 ? -2.251 15.091 -0.785 1.00 97.12 207 GLY A N 1
ATOM 1710 C CA . GLY A 1 207 ? -1.095 15.650 -0.075 1.00 97.12 207 GLY A CA 1
ATOM 1711 C C . GLY A 1 207 ? -1.417 16.022 1.374 1.00 97.12 207 GLY A C 1
ATOM 1712 O O . GLY A 1 207 ? -0.675 15.658 2.282 1.00 97.12 207 GLY A O 1
ATOM 1713 N N . ARG A 1 208 ? -2.578 16.646 1.611 1.00 97.06 208 ARG A N 1
ATOM 1714 C CA . ARG A 1 208 ? -3.023 17.001 2.962 1.00 97.06 208 ARG A CA 1
ATOM 1715 C C . ARG A 1 208 ? -3.356 15.767 3.808 1.00 97.06 208 ARG A C 1
ATOM 1717 O O . ARG A 1 208 ? -3.034 15.750 4.994 1.00 97.06 208 ARG A O 1
ATOM 1724 N N . LYS A 1 209 ? -3.948 14.715 3.219 1.00 98.00 209 LYS A N 1
ATOM 1725 C CA . LYS A 1 209 ? -4.162 13.421 3.901 1.00 98.00 209 LYS A CA 1
ATOM 1726 C C . LYS A 1 209 ? -2.830 12.834 4.380 1.00 98.00 209 LYS A C 1
ATOM 1728 O O . LYS A 1 209 ? -2.722 12.438 5.539 1.00 98.00 209 LYS A O 1
ATOM 1733 N N . ILE A 1 210 ? -1.813 12.839 3.516 1.00 98.44 210 ILE A N 1
ATOM 1734 C CA . ILE A 1 210 ? -0.466 12.334 3.822 1.00 98.44 210 ILE A CA 1
ATOM 1735 C C . ILE A 1 210 ? 0.199 13.150 4.938 1.00 98.44 210 ILE A C 1
ATOM 1737 O O . ILE A 1 210 ? 0.746 12.562 5.866 1.00 98.44 210 ILE A O 1
ATOM 1741 N N . GLU A 1 211 ? 0.116 14.483 4.910 1.00 98.25 211 GLU A N 1
ATOM 1742 C CA . GLU A 1 211 ? 0.655 15.347 5.977 1.00 98.25 211 GLU A CA 1
ATOM 1743 C C . GLU A 1 211 ? 0.057 15.032 7.357 1.00 98.25 211 GLU A C 1
ATOM 1745 O O . GLU A 1 211 ? 0.778 14.959 8.357 1.00 98.25 211 GLU A O 1
ATOM 1750 N N . ILE A 1 212 ? -1.261 14.818 7.420 1.00 98.31 212 ILE A N 1
ATOM 1751 C CA . ILE A 1 212 ? -1.951 14.462 8.666 1.00 98.31 212 ILE A CA 1
ATOM 1752 C C . ILE A 1 212 ? -1.479 13.085 9.153 1.00 98.31 212 ILE A C 1
ATOM 1754 O O . ILE A 1 212 ? -1.164 12.923 10.333 1.00 98.31 212 ILE A O 1
ATOM 1758 N N . ILE A 1 213 ? -1.375 12.105 8.247 1.00 98.50 213 ILE A N 1
ATOM 1759 C CA . ILE A 1 213 ? -0.893 10.756 8.576 1.00 98.50 213 ILE A CA 1
ATOM 1760 C C . ILE A 1 213 ? 0.545 10.797 9.098 1.00 98.50 213 ILE A C 1
ATOM 1762 O O . ILE A 1 213 ? 0.833 10.147 10.099 1.00 98.50 213 ILE A O 1
ATOM 1766 N N . LYS A 1 214 ? 1.436 11.583 8.483 1.00 98.50 214 LYS A N 1
ATOM 1767 C CA . LYS A 1 214 ? 2.805 11.791 8.981 1.00 98.50 214 LYS A CA 1
ATOM 1768 C C . LYS A 1 214 ? 2.816 12.344 10.398 1.00 98.50 214 LYS A C 1
ATOM 1770 O O . LYS A 1 214 ? 3.425 11.745 11.276 1.00 98.50 214 LYS A O 1
ATOM 1775 N N . THR A 1 215 ? 2.045 13.401 10.637 1.00 98.00 215 THR A N 1
ATOM 1776 C CA . THR A 1 215 ? 1.938 14.025 11.962 1.00 98.00 215 THR A CA 1
ATOM 1777 C C . THR A 1 215 ? 1.516 13.020 13.040 1.00 98.00 215 THR A C 1
ATOM 1779 O O . THR A 1 215 ? 2.139 12.942 14.098 1.00 98.00 215 THR A O 1
ATOM 1782 N N . LEU A 1 216 ? 0.478 12.214 12.784 1.00 97.75 216 LEU A N 1
ATOM 1783 C CA . LEU A 1 216 ? 0.036 11.205 13.751 1.00 97.75 216 LEU A CA 1
ATOM 1784 C C . LEU A 1 216 ? 0.976 10.002 13.848 1.00 97.75 216 LEU A C 1
ATOM 1786 O O . LEU A 1 216 ? 1.104 9.416 14.919 1.00 97.75 216 LEU A O 1
ATOM 1790 N N . SER A 1 217 ? 1.629 9.629 12.751 1.00 97.88 217 SER A N 1
ATOM 1791 C CA . SER A 1 217 ? 2.642 8.575 12.726 1.00 97.88 217 SER A CA 1
ATOM 1792 C C . SER A 1 217 ? 3.822 8.919 13.632 1.00 97.88 217 SER A C 1
ATOM 1794 O O . SER A 1 217 ? 4.296 8.053 14.370 1.00 97.88 217 SER A O 1
ATOM 1796 N N . ASP A 1 218 ? 4.266 10.175 13.601 1.00 97.19 218 ASP A N 1
ATOM 1797 C CA . ASP A 1 218 ? 5.341 10.675 14.456 1.00 97.19 218 ASP A CA 1
ATOM 1798 C C . ASP A 1 218 ? 4.893 10.723 15.920 1.00 97.19 218 ASP A C 1
ATOM 1800 O O . ASP A 1 218 ? 5.604 10.236 16.797 1.00 97.19 218 ASP A O 1
ATOM 1804 N N . ALA A 1 219 ? 3.671 11.201 16.185 1.00 96.62 219 ALA A N 1
ATOM 1805 C CA . ALA A 1 219 ? 3.086 11.186 17.528 1.00 96.62 219 ALA A CA 1
ATOM 1806 C C . ALA A 1 219 ? 2.926 9.763 18.102 1.00 96.62 219 ALA A C 1
ATOM 1808 O O . ALA A 1 219 ? 3.042 9.569 19.310 1.00 96.62 219 ALA A O 1
ATOM 1809 N N . ALA A 1 220 ? 2.678 8.766 17.248 1.00 95.62 220 ALA A N 1
ATOM 1810 C CA . ALA A 1 220 ? 2.605 7.356 17.630 1.00 95.62 220 ALA A CA 1
ATOM 1811 C C . ALA A 1 220 ? 3.984 6.670 17.725 1.00 95.62 220 ALA A C 1
ATOM 1813 O O . ALA A 1 220 ? 4.058 5.537 18.200 1.00 95.62 220 ALA A O 1
ATOM 1814 N N . GLY A 1 221 ? 5.061 7.314 17.258 1.00 96.62 221 GLY A N 1
ATOM 1815 C CA . GLY A 1 221 ? 6.413 6.749 17.243 1.00 96.62 221 GLY A CA 1
ATOM 1816 C C . GLY A 1 221 ? 6.595 5.558 16.294 1.00 96.62 221 GLY A C 1
ATOM 1817 O O . GLY A 1 221 ? 7.433 4.701 16.561 1.00 96.62 221 GLY A O 1
ATOM 1818 N N . LEU A 1 222 ? 5.800 5.465 15.217 1.00 94.81 222 LEU A N 1
ATOM 1819 C CA . LEU A 1 222 ? 5.792 4.300 14.311 1.00 94.81 222 LEU A CA 1
ATOM 1820 C C . LEU A 1 222 ? 6.456 4.548 12.949 1.00 94.81 222 LEU A C 1
ATOM 1822 O O . LEU A 1 222 ? 6.759 3.593 12.243 1.00 94.81 222 LEU A O 1
ATOM 1826 N N . GLY A 1 223 ? 6.658 5.804 12.542 1.00 95.06 223 GLY A N 1
ATOM 1827 C CA . GLY A 1 223 ? 7.330 6.147 11.277 1.00 95.06 223 GLY A CA 1
ATOM 1828 C C . GLY A 1 223 ? 6.595 5.741 9.986 1.00 95.06 223 GLY A C 1
ATOM 1829 O O . GLY A 1 223 ? 7.094 6.013 8.897 1.00 95.06 223 GLY A O 1
ATOM 1830 N N . VAL A 1 224 ? 5.399 5.150 10.069 1.00 96.56 224 VAL A N 1
ATOM 1831 C CA . VAL A 1 224 ? 4.565 4.718 8.930 1.00 96.56 224 VAL A CA 1
ATOM 1832 C C . VAL A 1 224 ? 4.334 5.831 7.905 1.00 96.56 224 VAL A C 1
ATOM 1834 O O . VAL A 1 224 ? 4.346 5.578 6.702 1.00 96.56 224 VAL A O 1
ATOM 1837 N N . GLY A 1 225 ? 4.157 7.076 8.348 1.00 97.00 225 GLY A N 1
ATOM 1838 C CA . GLY A 1 225 ? 3.911 8.208 7.455 1.00 97.00 225 GLY A CA 1
ATOM 1839 C C . GLY A 1 225 ? 5.068 8.514 6.496 1.00 97.00 225 GLY A C 1
ATOM 1840 O O . GLY A 1 225 ? 4.830 9.062 5.421 1.00 97.00 225 GLY A O 1
ATOM 1841 N N . SER A 1 226 ? 6.301 8.126 6.838 1.00 96.88 226 SER A N 1
ATOM 1842 C CA . SER A 1 226 ? 7.469 8.317 5.965 1.00 96.88 226 SER A CA 1
ATOM 1843 C C . SER A 1 226 ? 7.436 7.431 4.715 1.00 96.88 226 SER A C 1
ATOM 1845 O O . SER A 1 226 ? 8.045 7.770 3.708 1.00 96.88 226 SER A O 1
ATOM 1847 N N . THR A 1 227 ? 6.659 6.341 4.720 1.00 98.00 227 THR A N 1
ATOM 1848 C CA . THR A 1 227 ? 6.540 5.440 3.557 1.00 98.00 227 THR A CA 1
ATOM 1849 C C . THR A 1 227 ? 6.003 6.144 2.310 1.00 98.00 227 THR A C 1
ATOM 1851 O O . THR A 1 227 ? 6.362 5.777 1.193 1.00 98.00 227 THR A O 1
ATOM 1854 N N . PHE A 1 228 ? 5.198 7.199 2.480 1.00 98.44 228 PHE A N 1
ATOM 1855 C CA . PHE A 1 228 ? 4.688 7.998 1.367 1.00 98.44 228 PHE A CA 1
ATOM 1856 C C . PHE A 1 228 ? 5.779 8.813 0.664 1.00 98.44 228 PHE A C 1
ATOM 1858 O O . PHE A 1 228 ? 5.606 9.133 -0.508 1.00 98.44 228 PHE A O 1
ATOM 1865 N N . ASP A 1 229 ? 6.903 9.119 1.321 1.00 98.25 229 ASP A N 1
ATOM 1866 C CA . ASP A 1 229 ? 8.013 9.861 0.700 1.00 98.25 229 ASP A CA 1
ATOM 1867 C C . ASP A 1 229 ? 8.720 9.069 -0.399 1.00 98.25 229 ASP A C 1
ATOM 1869 O O . ASP A 1 229 ? 9.327 9.650 -1.295 1.00 98.25 229 ASP A O 1
ATOM 1873 N N . ASP A 1 230 ? 8.600 7.743 -0.372 1.00 98.25 230 ASP A N 1
ATOM 1874 C CA . ASP A 1 230 ? 9.210 6.878 -1.376 1.00 98.25 230 ASP A CA 1
ATOM 1875 C C . ASP A 1 230 ? 8.516 6.946 -2.743 1.00 98.25 230 ASP A C 1
ATOM 1877 O O . ASP A 1 230 ? 9.115 6.573 -3.754 1.00 98.25 230 ASP A O 1
ATOM 1881 N N . PHE A 1 231 ? 7.238 7.344 -2.786 1.00 98.38 231 PHE A N 1
ATOM 1882 C CA . PHE A 1 231 ? 6.447 7.257 -4.015 1.00 98.38 231 PHE A CA 1
ATOM 1883 C C . PHE A 1 231 ? 5.490 8.417 -4.271 1.00 98.38 231 PHE A C 1
ATOM 1885 O O . PHE A 1 231 ? 5.177 8.679 -5.430 1.00 98.38 231 PHE A O 1
ATOM 1892 N N . TYR A 1 232 ? 4.989 9.122 -3.257 1.00 98.44 232 TYR A N 1
ATOM 1893 C CA . TYR A 1 232 ? 4.022 10.186 -3.495 1.00 98.44 232 TYR A CA 1
ATOM 1894 C C . TYR A 1 232 ? 4.700 11.419 -4.095 1.00 98.44 232 TYR A C 1
ATOM 1896 O O . TYR A 1 232 ? 5.418 12.160 -3.427 1.00 98.44 232 TYR A O 1
ATOM 1904 N N . ASN A 1 233 ? 4.392 11.687 -5.360 1.00 97.44 233 ASN A N 1
ATOM 1905 C CA . ASN A 1 233 ? 4.793 12.902 -6.052 1.00 97.44 233 ASN A CA 1
ATOM 1906 C C . ASN A 1 233 ? 3.551 13.615 -6.611 1.00 97.44 233 ASN A C 1
ATOM 1908 O O . ASN A 1 233 ? 2.923 13.154 -7.569 1.00 97.44 233 ASN A O 1
ATOM 1912 N N . ASN A 1 234 ? 3.205 14.762 -6.013 1.00 95.75 234 ASN A N 1
ATOM 1913 C CA . ASN A 1 234 ? 2.034 15.559 -6.394 1.00 95.75 234 ASN A CA 1
ATOM 1914 C C . ASN A 1 234 ? 2.126 16.099 -7.833 1.00 95.75 234 ASN A C 1
ATOM 1916 O O . ASN A 1 234 ? 1.118 16.158 -8.533 1.00 95.75 234 ASN A O 1
ATOM 1920 N N . GLN A 1 235 ? 3.320 16.485 -8.296 1.00 95.00 235 GLN A N 1
ATOM 1921 C CA . GLN A 1 235 ? 3.508 16.985 -9.661 1.00 95.00 235 GLN A CA 1
ATOM 1922 C C . GLN A 1 235 ? 3.268 15.869 -10.683 1.00 95.00 235 GLN A C 1
ATOM 1924 O O . GLN A 1 235 ? 2.498 16.059 -11.624 1.00 95.00 235 GLN A O 1
ATOM 1929 N N . LEU A 1 236 ? 3.843 14.686 -10.444 1.00 96.50 236 LEU A N 1
ATOM 1930 C CA . LEU A 1 236 ? 3.624 13.496 -11.265 1.00 96.50 236 LEU A CA 1
ATOM 1931 C C . LEU A 1 236 ? 2.145 13.082 -11.274 1.00 96.50 236 LEU A C 1
ATOM 1933 O O . LEU A 1 236 ? 1.562 12.913 -12.343 1.00 96.50 236 LEU A O 1
ATOM 1937 N N . ARG A 1 237 ? 1.508 12.994 -10.096 1.00 96.06 237 ARG A N 1
ATOM 1938 C CA . ARG A 1 237 ? 0.077 12.670 -9.960 1.00 96.06 237 ARG A CA 1
ATOM 1939 C C . ARG A 1 237 ? -0.792 13.620 -10.778 1.00 96.06 237 ARG A C 1
ATOM 1941 O O . ARG A 1 237 ? -1.673 13.160 -11.504 1.00 96.06 237 ARG A O 1
ATOM 1948 N N . ASN A 1 238 ? -0.555 14.929 -10.678 1.00 93.94 238 ASN A N 1
ATOM 1949 C CA . ASN A 1 238 ? -1.347 15.931 -11.393 1.00 93.94 238 ASN A CA 1
ATOM 1950 C C . ASN A 1 238 ? -1.118 15.862 -12.905 1.00 93.94 238 ASN A C 1
ATOM 1952 O O . ASN A 1 238 ? -2.086 15.908 -13.661 1.00 93.94 238 ASN A O 1
ATOM 1956 N N . ALA A 1 239 ? 0.129 15.687 -13.344 1.00 95.06 239 ALA A N 1
ATOM 1957 C CA . ALA A 1 239 ? 0.453 15.547 -14.758 1.00 95.06 239 ALA A CA 1
ATOM 1958 C C . ALA A 1 239 ? -0.250 14.332 -15.389 1.00 95.06 239 ALA A C 1
ATOM 1960 O O . ALA A 1 239 ? -0.834 14.454 -16.462 1.00 95.06 239 ALA A O 1
ATOM 1961 N N . ILE A 1 240 ? -0.282 13.181 -14.706 1.00 95.62 240 ILE A N 1
ATOM 1962 C CA . ILE A 1 240 ? -0.990 11.991 -15.209 1.00 95.62 240 ILE A CA 1
ATOM 1963 C C . ILE A 1 240 ? -2.509 12.205 -15.182 1.00 95.62 240 ILE A C 1
ATOM 1965 O O . ILE A 1 240 ? -3.171 11.979 -16.193 1.00 95.62 240 ILE A O 1
ATOM 1969 N N . SER A 1 241 ? -3.057 12.695 -14.062 1.00 93.75 241 SER A N 1
ATOM 1970 C CA . SER A 1 241 ? -4.509 12.891 -13.881 1.00 93.75 241 SER A CA 1
ATOM 1971 C C . SER A 1 241 ? -5.112 13.854 -14.907 1.00 93.75 241 SER A C 1
ATOM 1973 O O . SER A 1 241 ? -6.280 13.733 -15.265 1.00 93.75 241 SER A O 1
ATOM 1975 N N . HIS A 1 242 ? -4.316 14.805 -15.395 1.00 92.81 242 HIS A N 1
ATOM 1976 C CA . HIS A 1 242 ? -4.724 15.765 -16.419 1.00 92.81 242 HIS A CA 1
ATOM 1977 C C . HIS A 1 242 ? -4.195 15.433 -17.820 1.00 92.81 242 HIS A C 1
ATOM 1979 O O . HIS A 1 242 ? -4.372 16.235 -18.732 1.00 92.81 242 HIS A O 1
ATOM 1985 N 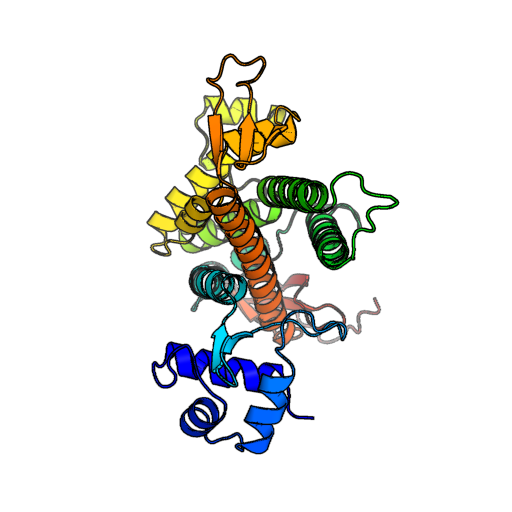N . SER A 1 243 ? -3.567 14.265 -18.011 1.00 94.12 243 SER A N 1
ATOM 1986 C CA . SER A 1 243 ? -2.930 13.867 -19.277 1.00 94.12 243 SER A CA 1
ATOM 1987 C C . SER A 1 243 ? -1.938 14.910 -19.828 1.00 94.12 243 SER A C 1
ATOM 1989 O O . SER A 1 243 ? -1.744 15.019 -21.036 1.00 94.12 243 SER A O 1
ATOM 1991 N N . ASP A 1 244 ? -1.291 15.674 -18.944 1.00 94.00 244 ASP A N 1
ATOM 1992 C CA . ASP A 1 244 ? -0.315 16.716 -19.277 1.00 94.00 244 ASP A CA 1
ATOM 1993 C C . ASP A 1 244 ? 1.119 16.176 -19.202 1.00 94.00 244 ASP A C 1
ATOM 1995 O O . ASP A 1 244 ? 1.956 16.618 -18.408 1.00 94.00 244 ASP A O 1
ATOM 1999 N N . TYR A 1 245 ? 1.397 15.160 -20.015 1.00 95.81 245 TYR A N 1
ATOM 2000 C CA . TYR A 1 245 ? 2.730 14.587 -20.124 1.00 95.81 245 TYR A CA 1
ATOM 2001 C C . TYR A 1 245 ? 2.986 13.944 -21.484 1.00 95.81 245 TYR A C 1
ATOM 2003 O O . TYR A 1 245 ? 2.069 13.615 -22.236 1.00 95.81 245 TYR A O 1
ATOM 2011 N N . ILE A 1 246 ? 4.265 13.735 -21.777 1.00 96.50 246 ILE A N 1
ATOM 2012 C CA . ILE A 1 246 ? 4.738 12.880 -22.862 1.00 96.50 246 ILE A CA 1
ATOM 2013 C C . ILE A 1 246 ? 5.836 11.956 -22.335 1.00 96.50 246 ILE A C 1
ATOM 2015 O O . ILE A 1 246 ? 6.548 12.293 -21.388 1.00 96.50 246 ILE A O 1
ATOM 2019 N N . LEU A 1 247 ? 5.974 10.794 -22.968 1.00 97.25 247 LEU A N 1
ATOM 2020 C CA . LEU A 1 247 ? 7.146 9.941 -22.807 1.00 97.25 247 LEU A CA 1
ATOM 2021 C C . LEU A 1 247 ? 8.149 10.290 -23.906 1.00 97.25 247 LEU A C 1
ATOM 2023 O O . LEU A 1 247 ? 7.769 10.560 -25.045 1.00 97.25 247 LEU A O 1
ATOM 2027 N N . THR A 1 248 ? 9.417 10.325 -23.533 1.00 96.38 248 THR A N 1
ATOM 2028 C CA . THR A 1 248 ? 10.561 10.600 -24.404 1.00 96.38 248 THR A CA 1
ATOM 2029 C C . THR A 1 248 ? 11.572 9.466 -24.267 1.00 96.38 248 THR A C 1
ATOM 2031 O O . THR A 1 248 ? 11.411 8.596 -23.414 1.00 96.38 248 THR A O 1
ATOM 2034 N N . GLU A 1 249 ? 12.644 9.493 -25.054 1.00 95.31 249 GLU A N 1
ATOM 2035 C CA . GLU A 1 249 ? 13.736 8.514 -24.945 1.00 95.31 249 GLU A CA 1
ATOM 2036 C C . GLU A 1 249 ? 14.406 8.512 -23.561 1.00 95.31 249 GLU A C 1
ATOM 2038 O O . GLU A 1 249 ? 14.889 7.477 -23.115 1.00 95.31 249 GLU A O 1
ATOM 2043 N N . ASN A 1 250 ? 14.379 9.649 -22.858 1.00 94.56 250 ASN A N 1
ATOM 2044 C CA . ASN A 1 250 ? 15.044 9.819 -21.563 1.00 94.56 250 ASN A CA 1
ATOM 2045 C C . ASN A 1 250 ? 14.099 9.667 -20.362 1.00 94.56 250 ASN A C 1
ATOM 2047 O O . ASN A 1 250 ? 14.559 9.686 -19.221 1.00 94.56 250 ASN A O 1
ATOM 2051 N N . GLY A 1 251 ? 12.787 9.553 -20.591 1.00 95.88 251 GLY A N 1
ATOM 2052 C CA . GLY A 1 251 ? 11.813 9.438 -19.510 1.00 95.88 251 GLY A CA 1
ATOM 2053 C C . GLY A 1 251 ? 10.544 10.256 -19.704 1.00 95.88 251 GLY A C 1
ATOM 2054 O O . GLY A 1 251 ? 10.100 10.539 -20.821 1.00 95.88 251 GLY A O 1
ATOM 2055 N N . PHE A 1 252 ? 9.947 10.622 -18.578 1.00 97.62 252 PHE A N 1
ATOM 2056 C CA . PHE A 1 252 ? 8.701 11.363 -18.471 1.00 97.62 252 PHE A CA 1
ATOM 2057 C C . PHE A 1 252 ? 8.953 12.873 -18.520 1.00 97.62 252 PHE A C 1
ATOM 2059 O O . PHE A 1 252 ? 9.832 13.381 -17.827 1.00 97.62 252 PHE A O 1
ATOM 2066 N N . ARG A 1 253 ? 8.138 13.610 -19.283 1.00 97.25 253 ARG A N 1
ATOM 2067 C CA . ARG A 1 253 ? 8.171 15.079 -19.339 1.00 97.25 253 ARG A CA 1
ATOM 2068 C C . ARG A 1 253 ? 6.768 15.659 -19.205 1.00 97.25 253 ARG A C 1
ATOM 2070 O O . ARG A 1 253 ? 5.876 15.308 -19.974 1.00 97.25 253 ARG A O 1
ATOM 2077 N N . CYS A 1 254 ? 6.604 16.607 -18.289 1.00 95.75 254 CYS A N 1
ATOM 2078 C CA . CYS A 1 254 ? 5.400 17.418 -18.128 1.00 95.75 254 CYS A CA 1
ATOM 2079 C C . CYS A 1 254 ? 5.650 18.835 -18.657 1.00 95.75 254 CYS A C 1
ATOM 2081 O O . CYS A 1 254 ? 6.711 19.417 -18.420 1.00 95.75 254 CYS A O 1
ATOM 2083 N N . ARG A 1 255 ? 4.672 19.408 -19.372 1.00 87.06 255 ARG A N 1
ATOM 2084 C CA . ARG A 1 255 ? 4.800 20.747 -19.976 1.00 87.06 255 ARG A CA 1
ATOM 2085 C C . ARG A 1 255 ? 4.589 21.887 -18.973 1.00 87.06 255 ARG A C 1
ATOM 2087 O O . ARG A 1 255 ? 4.979 23.009 -19.279 1.00 87.06 255 ARG A O 1
ATOM 2094 N N . GLY A 1 256 ? 4.037 21.604 -17.790 1.00 76.75 256 GLY A N 1
ATOM 2095 C CA . GLY A 1 256 ? 3.788 22.598 -16.736 1.00 76.75 256 GLY A CA 1
ATOM 2096 C C . GLY A 1 256 ? 2.327 23.052 -16.604 1.00 76.75 256 GLY A C 1
ATOM 2097 O O . GLY A 1 256 ? 2.006 23.858 -15.729 1.00 76.75 256 GLY A O 1
ATOM 2098 N N . GLY A 1 257 ? 1.423 22.490 -17.409 1.00 64.56 257 GLY A N 1
ATOM 2099 C CA . GLY A 1 257 ? -0.022 22.674 -17.314 1.00 64.56 257 GLY A CA 1
ATOM 2100 C C . GLY A 1 257 ? -0.539 24.101 -17.509 1.00 64.56 257 GLY A C 1
ATOM 2101 O O . GLY A 1 257 ? 0.194 25.084 -17.585 1.00 64.56 257 GLY A O 1
ATOM 2102 N N . ILE A 1 258 ? -1.870 24.216 -17.546 1.00 55.28 258 ILE A N 1
ATOM 2103 C CA . ILE A 1 258 ? -2.607 25.494 -17.616 1.00 55.28 258 ILE A CA 1
ATOM 2104 C C . ILE A 1 258 ? -2.464 26.295 -16.306 1.00 55.28 258 ILE A C 1
ATOM 2106 O O . ILE A 1 258 ? -2.619 27.512 -16.293 1.00 55.28 258 ILE A O 1
ATOM 2110 N N . SER A 1 259 ? -2.126 25.634 -15.194 1.00 60.41 259 SER A N 1
ATOM 2111 C CA . SER A 1 259 ? -1.987 26.247 -13.867 1.00 60.41 259 SER A CA 1
ATOM 2112 C C . SER A 1 259 ? -0.687 27.037 -13.660 1.00 60.41 259 SER A C 1
ATOM 2114 O O . SER A 1 259 ? -0.438 27.488 -12.545 1.00 60.41 259 SER A O 1
ATOM 2116 N N . GLY A 1 260 ? 0.151 27.194 -14.694 1.00 65.25 260 GLY A N 1
ATOM 2117 C CA . GLY A 1 260 ? 1.370 28.008 -14.636 1.00 65.25 260 GLY A CA 1
ATOM 2118 C C . GLY A 1 260 ? 2.528 27.380 -13.853 1.00 65.25 260 GLY A C 1
ATOM 2119 O O . GLY A 1 260 ? 3.434 28.097 -13.425 1.00 65.25 260 GLY A O 1
ATOM 2120 N N . ASN A 1 261 ? 2.521 26.059 -13.653 1.00 75.62 261 ASN A N 1
ATOM 2121 C CA . ASN A 1 261 ? 3.656 25.377 -13.036 1.00 75.62 261 ASN A CA 1
ATOM 2122 C C . ASN A 1 261 ? 4.812 25.286 -14.041 1.00 75.62 261 ASN A C 1
ATOM 2124 O O . ASN A 1 261 ? 4.603 25.198 -15.248 1.00 75.62 261 ASN A O 1
ATOM 2128 N N . LYS A 1 262 ? 6.058 25.290 -13.558 1.00 86.62 262 LYS A N 1
ATOM 2129 C CA . LYS A 1 262 ? 7.200 25.001 -14.436 1.00 86.62 262 LYS A CA 1
ATOM 2130 C C . LYS A 1 262 ? 7.117 23.545 -14.893 1.00 86.62 262 LYS A C 1
ATOM 2132 O O . LYS A 1 262 ? 6.825 22.666 -14.082 1.00 86.62 262 LYS A O 1
ATOM 2137 N N . GLY A 1 263 ? 7.378 23.305 -16.178 1.00 92.81 263 GLY A N 1
ATOM 2138 C CA . GLY A 1 263 ? 7.572 21.951 -16.688 1.00 92.81 263 GLY A CA 1
ATOM 2139 C C . GLY A 1 263 ? 8.671 21.226 -15.908 1.00 92.81 263 GLY A C 1
ATOM 2140 O O . GLY A 1 263 ? 9.585 21.860 -15.376 1.00 92.81 263 GLY A O 1
ATOM 2141 N N . PHE A 1 264 ? 8.558 19.905 -15.820 1.00 96.06 264 PHE A N 1
ATOM 2142 C CA . PHE A 1 264 ? 9.513 19.054 -15.113 1.00 96.06 264 PHE A CA 1
ATOM 2143 C C . PHE A 1 264 ? 9.731 17.747 -15.874 1.00 96.06 264 PHE A C 1
ATOM 2145 O O . PHE A 1 264 ? 8.923 17.355 -16.723 1.00 96.06 264 PHE A O 1
ATOM 2152 N N . GLU A 1 265 ? 10.833 17.079 -15.555 1.00 97.19 265 GLU A N 1
ATOM 2153 C CA . GLU A 1 265 ? 11.244 15.814 -16.155 1.00 97.19 265 GLU A CA 1
ATOM 2154 C C . GLU A 1 265 ? 11.556 14.802 -15.055 1.00 97.19 265 GLU A C 1
ATOM 2156 O O . GLU A 1 265 ? 12.000 15.186 -1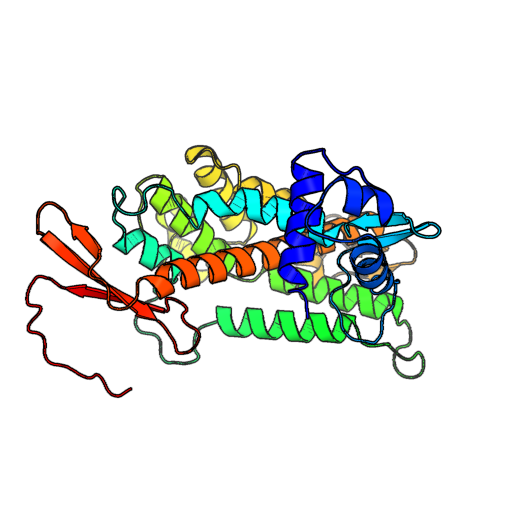3.974 1.00 97.19 265 GLU A O 1
ATOM 2161 N N . ILE A 1 266 ? 11.302 13.524 -15.329 1.00 97.94 266 ILE A N 1
ATOM 2162 C CA . ILE A 1 266 ? 11.642 12.396 -14.455 1.00 97.94 266 ILE A CA 1
ATOM 2163 C C . ILE A 1 266 ? 12.269 11.313 -15.335 1.00 97.94 266 ILE A C 1
ATOM 2165 O O . ILE A 1 266 ? 11.669 10.920 -16.340 1.00 97.94 266 ILE A O 1
ATOM 2169 N N . SER A 1 267 ? 13.460 10.827 -14.973 1.00 97.81 267 SER A N 1
ATOM 2170 C CA . SER A 1 267 ? 14.116 9.749 -15.725 1.00 97.81 267 SER A CA 1
ATOM 2171 C C . SER A 1 267 ? 13.356 8.427 -15.584 1.00 97.81 267 SER A C 1
ATOM 2173 O O . SER A 1 267 ? 12.586 8.241 -14.638 1.00 97.81 267 SER A O 1
ATOM 2175 N N . PHE A 1 268 ? 13.564 7.477 -16.498 1.00 96.31 268 PHE A N 1
ATOM 2176 C CA . PHE A 1 268 ? 12.925 6.162 -16.372 1.00 96.31 268 PHE A CA 1
ATOM 2177 C C . PHE A 1 268 ? 13.366 5.402 -15.118 1.00 96.31 268 PHE A C 1
ATOM 2179 O O . PHE A 1 268 ? 12.551 4.706 -14.522 1.00 96.31 268 PHE A O 1
ATOM 2186 N N . GLU A 1 269 ? 14.612 5.563 -14.676 1.00 95.25 269 GLU A N 1
ATOM 2187 C CA . GLU A 1 269 ? 15.110 4.948 -13.443 1.00 95.25 269 GLU A CA 1
ATOM 2188 C C . GLU A 1 269 ? 14.410 5.528 -12.213 1.00 95.25 269 GLU A C 1
ATOM 2190 O O . GLU A 1 269 ? 14.001 4.792 -11.316 1.00 95.25 269 GLU A O 1
ATOM 2195 N N . GLU A 1 270 ? 14.251 6.852 -12.152 1.00 97.19 270 GLU A N 1
ATOM 2196 C CA . GLU A 1 270 ? 13.521 7.485 -11.057 1.00 97.19 270 GLU A CA 1
ATOM 2197 C C . GLU A 1 270 ? 12.042 7.097 -11.075 1.00 97.19 270 GLU A C 1
ATOM 2199 O O . GLU A 1 270 ? 11.488 6.748 -10.029 1.00 97.19 270 GLU A O 1
ATOM 2204 N N . LEU A 1 271 ? 11.427 7.090 -12.259 1.00 97.12 271 LEU A N 1
ATOM 2205 C CA . LEU A 1 271 ? 10.041 6.689 -12.431 1.00 97.12 271 LEU A CA 1
ATOM 2206 C C . LEU A 1 271 ? 9.825 5.230 -12.013 1.00 97.12 271 LEU A C 1
ATOM 2208 O O . LEU A 1 271 ? 8.881 4.955 -11.278 1.00 97.12 271 LEU A O 1
ATOM 2212 N N . ASP A 1 272 ? 10.711 4.309 -12.401 1.00 96.00 272 ASP A N 1
ATOM 2213 C CA . ASP A 1 272 ? 10.653 2.905 -11.980 1.00 96.00 272 ASP A CA 1
ATOM 2214 C C . ASP A 1 272 ? 10.675 2.775 -10.454 1.00 96.00 272 ASP A C 1
ATOM 2216 O O . ASP A 1 272 ? 9.835 2.080 -9.884 1.00 96.00 272 ASP A O 1
ATOM 2220 N N . ARG A 1 273 ? 11.560 3.510 -9.763 1.00 96.94 273 ARG A N 1
ATOM 2221 C CA . ARG A 1 273 ? 11.614 3.505 -8.288 1.00 96.94 273 ARG A CA 1
ATOM 2222 C C . ARG A 1 273 ? 10.313 3.991 -7.651 1.00 96.94 273 ARG A C 1
ATOM 2224 O O . ARG A 1 273 ? 9.870 3.390 -6.670 1.00 96.94 273 ARG A O 1
ATOM 2231 N N . ILE A 1 274 ? 9.705 5.048 -8.197 1.00 98.19 274 ILE A N 1
ATOM 2232 C CA . ILE A 1 274 ? 8.420 5.582 -7.721 1.00 98.19 274 ILE A CA 1
ATOM 2233 C C . ILE A 1 274 ? 7.314 4.539 -7.922 1.00 98.19 274 ILE A C 1
ATOM 2235 O O . ILE A 1 274 ? 6.591 4.207 -6.980 1.00 98.19 274 ILE A O 1
ATOM 2239 N N . LEU A 1 275 ? 7.205 3.978 -9.131 1.00 96.88 275 LEU A N 1
ATOM 2240 C CA . LEU A 1 275 ? 6.195 2.973 -9.469 1.00 96.88 275 LEU A CA 1
ATOM 2241 C C . LEU A 1 275 ? 6.361 1.697 -8.633 1.00 96.88 275 LEU A C 1
ATOM 2243 O O . LEU A 1 275 ? 5.374 1.143 -8.145 1.00 96.88 275 LEU A O 1
ATOM 2247 N N . LEU A 1 276 ? 7.600 1.237 -8.448 1.00 95.94 276 LEU A N 1
ATOM 2248 C CA . LEU A 1 276 ? 7.928 0.072 -7.635 1.00 95.94 276 LEU A CA 1
ATOM 2249 C C . LEU A 1 276 ? 7.535 0.295 -6.178 1.00 95.94 276 LEU A C 1
ATOM 2251 O O . LEU A 1 276 ? 6.891 -0.575 -5.595 1.00 95.94 276 LEU A O 1
ATOM 2255 N N . SER A 1 277 ? 7.874 1.453 -5.608 1.00 98.19 277 SER A N 1
ATOM 2256 C CA . SER A 1 277 ? 7.531 1.801 -4.227 1.00 98.19 277 SER A CA 1
ATOM 2257 C C . SER A 1 277 ? 6.016 1.917 -4.032 1.00 98.19 277 SER A C 1
ATOM 2259 O O . SER A 1 277 ? 5.488 1.323 -3.097 1.00 98.19 277 SER A O 1
ATOM 2261 N N . ALA A 1 278 ? 5.287 2.551 -4.958 1.00 98.19 278 ALA A N 1
ATOM 2262 C CA . ALA A 1 278 ? 3.823 2.621 -4.901 1.00 98.19 278 ALA A CA 1
ATOM 2263 C C . ALA A 1 278 ? 3.172 1.224 -4.938 1.00 98.19 278 ALA A C 1
ATOM 2265 O O . ALA A 1 278 ? 2.328 0.898 -4.100 1.00 98.19 278 ALA A O 1
ATOM 2266 N N . LYS A 1 279 ? 3.598 0.364 -5.877 1.00 96.62 279 LYS A N 1
ATOM 2267 C CA . LYS A 1 279 ? 3.107 -1.021 -5.985 1.00 96.62 279 LYS A CA 1
ATOM 2268 C C . LYS A 1 279 ? 3.452 -1.839 -4.738 1.00 96.62 279 LYS A C 1
ATOM 2270 O O . LYS A 1 279 ? 2.624 -2.616 -4.263 1.00 96.62 279 LYS A O 1
ATOM 2275 N N . ALA A 1 280 ? 4.667 -1.689 -4.215 1.00 96.50 280 ALA A N 1
ATOM 2276 C CA . ALA A 1 280 ? 5.118 -2.388 -3.018 1.00 96.50 280 ALA A CA 1
ATOM 2277 C C . ALA A 1 280 ? 4.318 -1.955 -1.783 1.00 96.50 280 ALA A C 1
ATOM 2279 O O . ALA A 1 280 ? 3.909 -2.814 -1.003 1.00 96.50 280 ALA A O 1
ATOM 2280 N N . PHE A 1 281 ? 4.046 -0.655 -1.636 1.00 98.25 281 PHE A N 1
ATOM 2281 C CA . PHE A 1 281 ? 3.249 -0.103 -0.542 1.00 98.25 281 PHE A CA 1
ATOM 2282 C C . PHE A 1 281 ? 1.829 -0.665 -0.548 1.00 98.25 281 PHE A C 1
ATOM 2284 O O . PHE A 1 281 ? 1.393 -1.228 0.454 1.00 98.25 281 PHE A O 1
ATOM 2291 N N . VAL A 1 282 ? 1.118 -0.585 -1.679 1.00 97.62 282 VAL A N 1
ATOM 2292 C CA . VAL A 1 282 ? -0.275 -1.060 -1.734 1.00 97.62 282 VAL A CA 1
ATOM 2293 C C . VAL A 1 282 ? -0.366 -2.579 -1.546 1.00 97.62 282 VAL A C 1
ATOM 2295 O O . VAL A 1 282 ? -1.274 -3.072 -0.879 1.00 97.62 282 VAL A O 1
ATOM 2298 N N . ALA A 1 283 ? 0.613 -3.335 -2.059 1.00 95.62 283 ALA A N 1
ATOM 2299 C CA . ALA A 1 283 ? 0.694 -4.775 -1.834 1.00 95.62 283 ALA A CA 1
ATOM 2300 C C . ALA A 1 283 ? 0.941 -5.114 -0.355 1.00 95.62 283 ALA A C 1
ATOM 2302 O O . ALA A 1 283 ? 0.310 -6.032 0.172 1.00 95.62 283 ALA A O 1
ATOM 2303 N N . ALA A 1 284 ? 1.831 -4.376 0.318 1.00 97.00 284 ALA A N 1
ATOM 2304 C CA . ALA A 1 284 ? 2.084 -4.525 1.747 1.00 97.00 284 ALA A CA 1
ATOM 2305 C C . ALA A 1 284 ? 0.830 -4.200 2.567 1.00 97.00 284 ALA A C 1
ATOM 2307 O O . ALA A 1 284 ? 0.428 -5.013 3.397 1.00 97.00 284 ALA A O 1
ATOM 2308 N N . PHE A 1 285 ? 0.173 -3.074 2.265 1.00 97.75 285 PHE A N 1
ATOM 2309 C CA . PHE A 1 285 ? -1.074 -2.644 2.896 1.00 97.75 285 PHE A CA 1
ATOM 2310 C C . PHE A 1 285 ? -2.159 -3.726 2.806 1.00 97.75 285 PHE A C 1
ATOM 2312 O O . PHE A 1 285 ? -2.669 -4.169 3.831 1.00 97.75 285 PHE A O 1
ATOM 2319 N N . PHE A 1 286 ? -2.471 -4.225 1.605 1.00 95.81 286 PHE A N 1
ATOM 2320 C CA . PHE A 1 286 ? -3.486 -5.273 1.450 1.00 95.81 286 PHE A CA 1
ATOM 2321 C C . PHE A 1 286 ? -3.103 -6.575 2.153 1.00 95.81 286 PHE A C 1
ATOM 2323 O O . PHE A 1 286 ? -3.973 -7.268 2.678 1.00 95.81 286 PHE A O 1
ATOM 2330 N N . SER A 1 287 ? -1.816 -6.933 2.137 1.00 95.00 287 SER A N 1
ATOM 2331 C CA . SER A 1 287 ? -1.331 -8.156 2.774 1.00 95.00 287 SER A CA 1
ATOM 2332 C C . SER A 1 287 ? -1.496 -8.101 4.291 1.00 95.00 287 SER A C 1
ATOM 2334 O O . SER A 1 287 ? -1.991 -9.062 4.880 1.00 95.00 287 SER A O 1
ATOM 2336 N N . ILE A 1 288 ? -1.085 -7.000 4.928 1.00 96.88 288 ILE A N 1
ATOM 2337 C CA . ILE A 1 288 ? -1.179 -6.864 6.385 1.00 96.88 288 ILE A CA 1
ATOM 2338 C C . ILE A 1 288 ? -2.627 -6.680 6.840 1.00 96.88 288 ILE A C 1
ATOM 2340 O O . ILE A 1 288 ? -3.021 -7.244 7.855 1.00 96.88 288 ILE A O 1
ATOM 2344 N N . GLU A 1 289 ? -3.442 -5.975 6.060 1.00 96.06 289 GLU A N 1
ATOM 2345 C CA . GLU A 1 289 ? -4.855 -5.754 6.353 1.00 96.06 289 GLU A CA 1
ATOM 2346 C C . GLU A 1 289 ? -5.655 -7.066 6.322 1.00 96.06 289 GLU A C 1
ATOM 2348 O O . GLU A 1 289 ? -6.332 -7.400 7.296 1.00 96.06 289 GLU A O 1
ATOM 2353 N N . GLN A 1 290 ? -5.486 -7.883 5.277 1.00 94.38 290 GLN A N 1
ATOM 2354 C CA . GLN A 1 290 ? -6.071 -9.230 5.218 1.00 94.38 290 GLN A CA 1
ATOM 2355 C C . GLN A 1 290 ? -5.520 -10.147 6.309 1.00 94.38 290 GLN A C 1
ATOM 2357 O O . GLN A 1 290 ? -6.272 -10.919 6.906 1.00 94.38 290 GLN A O 1
ATOM 2362 N N . GLY A 1 291 ? -4.215 -10.063 6.586 1.00 95.56 291 GLY A N 1
ATOM 2363 C CA . GLY A 1 291 ? -3.578 -10.806 7.671 1.00 95.56 291 GLY A CA 1
ATOM 2364 C C . GLY A 1 291 ? -4.210 -10.483 9.023 1.00 95.56 291 GLY A C 1
ATOM 2365 O O . GLY A 1 291 ? -4.591 -11.397 9.752 1.00 95.56 291 GLY A O 1
ATOM 2366 N N . ALA A 1 292 ? -4.405 -9.198 9.320 1.00 95.81 292 ALA A N 1
ATOM 2367 C CA . ALA A 1 292 ? -5.067 -8.741 10.533 1.00 95.81 292 ALA A CA 1
ATOM 2368 C C . ALA A 1 292 ? -6.517 -9.232 10.606 1.00 95.81 292 ALA A C 1
ATOM 2370 O O . ALA A 1 292 ? -6.914 -9.806 11.620 1.00 95.81 292 ALA A O 1
ATOM 2371 N N . ARG A 1 293 ? -7.295 -9.108 9.522 1.00 95.25 293 ARG A N 1
ATOM 2372 C CA . ARG A 1 293 ? -8.663 -9.650 9.480 1.00 95.25 293 ARG A CA 1
ATOM 2373 C C . ARG A 1 293 ? -8.702 -11.149 9.728 1.00 95.25 293 ARG A C 1
ATOM 2375 O O . ARG A 1 293 ? -9.593 -11.613 10.428 1.00 95.25 293 ARG A O 1
ATOM 2382 N N . ARG A 1 294 ? -7.753 -11.910 9.186 1.00 95.25 294 ARG A N 1
ATOM 2383 C CA . ARG A 1 294 ? -7.673 -13.357 9.402 1.00 95.25 294 ARG A CA 1
ATOM 2384 C C . ARG A 1 294 ? -7.353 -13.710 10.852 1.00 95.25 294 ARG A C 1
ATOM 2386 O O . ARG A 1 294 ? -8.029 -14.555 11.421 1.00 95.25 294 ARG A O 1
ATOM 2393 N N . VAL A 1 295 ? -6.389 -13.021 11.469 1.00 94.44 295 VAL A N 1
ATOM 2394 C CA . VAL A 1 295 ? -6.059 -13.201 12.898 1.00 94.44 295 VAL A CA 1
ATOM 2395 C C . VAL A 1 295 ? -7.300 -13.029 13.778 1.00 94.44 295 VAL A C 1
ATOM 2397 O O . VAL A 1 295 ? -7.499 -13.788 14.726 1.00 94.44 295 VAL A O 1
ATOM 2400 N N . TRP A 1 296 ? -8.156 -12.059 13.451 1.00 93.00 296 TRP A N 1
ATOM 2401 C CA . TRP A 1 296 ? -9.410 -11.841 14.170 1.00 93.00 296 TRP A CA 1
ATOM 2402 C C . TRP A 1 296 ? -10.529 -12.795 13.765 1.00 93.00 296 TRP A C 1
ATOM 2404 O O . TRP A 1 296 ? -11.316 -13.190 14.620 1.00 93.00 296 TRP A O 1
ATOM 2414 N N . GLY A 1 297 ? -10.585 -13.210 12.502 1.00 93.94 297 GLY A N 1
ATOM 2415 C CA . GLY A 1 297 ? -11.506 -14.244 12.040 1.00 93.94 297 GLY A CA 1
ATOM 2416 C C . GLY A 1 297 ? -11.265 -15.592 12.725 1.00 93.94 297 GLY A C 1
ATOM 2417 O O . GLY A 1 297 ? -12.225 -16.270 13.076 1.00 93.94 297 GLY A O 1
ATOM 2418 N N . ASP A 1 298 ? -10.014 -15.918 13.068 1.00 94.50 298 ASP A N 1
ATOM 2419 C CA . ASP A 1 298 ? -9.668 -17.087 13.895 1.00 94.50 298 ASP A CA 1
ATOM 2420 C C . ASP A 1 298 ? -10.220 -16.993 15.341 1.00 94.50 298 ASP A C 1
ATOM 2422 O O . ASP A 1 298 ? -10.216 -17.979 16.086 1.00 94.50 298 ASP A O 1
ATOM 2426 N N . GLN A 1 299 ? -10.700 -15.813 15.760 1.00 93.12 299 GLN A N 1
ATOM 2427 C CA . GLN A 1 299 ? -11.406 -15.599 17.029 1.00 93.12 299 GLN A CA 1
ATOM 2428 C C . GLN A 1 299 ? -12.936 -15.634 16.883 1.00 93.12 299 GLN A C 1
ATOM 2430 O O . GLN A 1 299 ? -13.632 -15.410 17.874 1.00 93.12 299 GLN A O 1
ATOM 2435 N N . ALA A 1 300 ? -13.479 -15.897 15.691 1.00 92.44 300 ALA A N 1
ATOM 2436 C CA . ALA A 1 300 ? -14.922 -15.943 15.485 1.00 92.44 300 ALA A CA 1
ATOM 2437 C C . ALA A 1 300 ? -15.600 -16.986 16.389 1.00 92.44 300 ALA A C 1
ATOM 2439 O O . ALA A 1 300 ? -15.042 -18.047 16.684 1.00 92.44 300 ALA A O 1
ATOM 2440 N N . GLY A 1 301 ? -16.794 -16.650 16.883 1.00 88.56 301 GLY A N 1
ATOM 2441 C CA . GLY A 1 301 ? -17.528 -17.453 17.868 1.00 88.56 301 GLY A CA 1
ATOM 2442 C C . GLY A 1 301 ? -16.956 -17.413 19.293 1.00 88.56 301 GLY A C 1
ATOM 2443 O O . GLY A 1 301 ? -17.511 -18.044 20.193 1.00 88.56 301 GLY A O 1
ATOM 2444 N N . ARG A 1 302 ? -15.859 -16.681 19.539 1.00 90.19 302 ARG A N 1
ATOM 2445 C CA . ARG A 1 302 ? -15.331 -16.443 20.890 1.00 90.19 302 ARG A CA 1
ATOM 2446 C C . ARG A 1 302 ? -15.872 -15.132 21.442 1.00 90.19 302 ARG A C 1
ATOM 2448 O O . ARG A 1 302 ? -15.959 -14.129 20.738 1.00 90.19 302 ARG A O 1
ATOM 2455 N N . ALA A 1 303 ? -16.172 -15.129 22.736 1.00 89.12 303 ALA A N 1
ATOM 2456 C CA . ALA A 1 303 ? -16.546 -13.922 23.451 1.00 89.12 303 ALA A CA 1
ATOM 2457 C C . ALA A 1 303 ? -15.278 -13.177 23.904 1.00 89.12 303 ALA A C 1
ATOM 2459 O O . ALA A 1 303 ? -14.518 -13.675 24.737 1.00 89.12 303 ALA A O 1
ATOM 2460 N N . ILE A 1 304 ? -15.058 -11.979 23.367 1.00 88.81 304 ILE A N 1
ATOM 2461 C CA . ILE A 1 304 ? -13.905 -11.127 23.668 1.00 88.81 304 ILE A CA 1
ATOM 2462 C C . ILE A 1 304 ? -14.343 -10.027 24.643 1.00 88.81 304 ILE A C 1
ATOM 2464 O O . ILE A 1 304 ? -15.247 -9.258 24.310 1.00 88.81 304 ILE A O 1
ATOM 2468 N N . PRO A 1 305 ? -13.741 -9.918 25.840 1.00 86.88 305 PRO A N 1
ATOM 2469 C CA . PRO A 1 305 ? -14.059 -8.828 26.752 1.00 86.88 305 PRO A CA 1
ATOM 2470 C C . PRO A 1 305 ? -13.555 -7.505 26.167 1.00 86.88 305 PRO A C 1
ATOM 2472 O O . PRO A 1 305 ? -12.388 -7.398 25.792 1.00 86.88 305 PRO A O 1
ATOM 2475 N N . TYR A 1 306 ? -14.426 -6.498 26.094 1.00 85.44 306 TYR A N 1
ATOM 2476 C CA . TYR A 1 306 ? -14.061 -5.164 25.597 1.00 85.44 306 TYR A CA 1
ATOM 2477 C C . TYR A 1 306 ? -14.265 -4.045 26.617 1.00 85.44 306 TYR A C 1
ATOM 2479 O O . TYR A 1 306 ? -13.719 -2.958 26.456 1.00 85.44 306 TYR A O 1
ATOM 2487 N N . ASP A 1 307 ? -15.040 -4.304 27.669 1.00 80.00 307 ASP A N 1
ATOM 2488 C CA . ASP A 1 307 ? -15.353 -3.320 28.695 1.00 80.00 307 ASP A CA 1
ATOM 2489 C C . ASP A 1 307 ? -15.259 -3.969 30.074 1.00 80.00 307 ASP A C 1
ATOM 2491 O O . ASP A 1 307 ? -16.120 -4.762 30.468 1.00 80.00 307 ASP A O 1
ATOM 2495 N N . ALA A 1 308 ? -14.195 -3.643 30.809 1.00 76.12 308 ALA A N 1
ATOM 2496 C CA . ALA A 1 308 ? -13.970 -4.177 32.148 1.00 76.12 308 ALA A CA 1
ATOM 2497 C C . ALA A 1 308 ? -15.001 -3.663 33.168 1.00 76.12 308 ALA A C 1
ATOM 2499 O O . ALA A 1 308 ? -15.295 -4.358 34.141 1.00 76.12 308 ALA A O 1
ATOM 2500 N N . HIS A 1 309 ? -15.564 -2.471 32.949 1.00 80.12 309 HIS A N 1
ATOM 2501 C CA . HIS A 1 309 ? -16.501 -1.843 33.875 1.00 80.12 309 HIS A CA 1
ATOM 2502 C C . HIS A 1 309 ? -17.908 -2.429 33.724 1.00 80.12 309 HIS A C 1
ATOM 2504 O O . HIS A 1 309 ? -18.538 -2.806 34.711 1.00 80.12 309 HIS A O 1
ATOM 2510 N N . TYR A 1 310 ? -18.379 -2.575 32.484 1.00 71.75 310 TYR A N 1
ATOM 2511 C CA . TYR A 1 310 ? -19.718 -3.083 32.175 1.00 71.75 310 TYR A CA 1
ATOM 2512 C C . TYR A 1 310 ? -19.753 -4.575 31.821 1.00 71.75 310 TYR A C 1
ATOM 2514 O O . TYR A 1 310 ? -20.818 -5.095 31.486 1.00 71.75 310 TYR A O 1
ATOM 2522 N N . LYS A 1 311 ? -18.608 -5.272 31.900 1.00 82.75 311 LYS A N 1
ATOM 2523 C CA . LYS A 1 311 ? -18.451 -6.679 31.484 1.00 82.75 311 LYS A CA 1
ATOM 2524 C C . LYS A 1 311 ? -18.970 -6.906 30.057 1.00 82.75 311 LYS A C 1
ATOM 2526 O O . LYS A 1 311 ? -19.634 -7.903 29.771 1.00 82.75 311 LYS A O 1
ATOM 2531 N N . GLY A 1 312 ? -18.714 -5.933 29.184 1.00 84.12 312 GLY A N 1
ATOM 2532 C CA . GLY A 1 312 ? -19.129 -5.973 27.788 1.00 84.12 312 GLY A CA 1
ATOM 2533 C C . GLY A 1 312 ? -18.357 -7.052 27.039 1.00 84.12 312 GLY A C 1
ATOM 2534 O O . GLY A 1 312 ? -17.130 -7.121 27.145 1.00 84.12 312 GLY A O 1
ATOM 2535 N N . MET A 1 313 ? -19.077 -7.874 26.274 1.00 87.81 313 MET A N 1
ATOM 2536 C CA . MET A 1 313 ? -18.489 -8.909 25.426 1.00 87.81 313 MET A CA 1
ATOM 2537 C C . MET A 1 313 ? -18.736 -8.573 23.960 1.00 87.81 313 MET A C 1
ATOM 2539 O O . MET A 1 313 ? -19.815 -8.117 23.593 1.00 87.81 313 MET A O 1
ATOM 2543 N N . MET A 1 314 ? -17.744 -8.816 23.121 1.00 91.06 314 MET A N 1
ATOM 2544 C CA . MET A 1 314 ? -17.822 -8.677 21.676 1.00 91.06 314 MET A CA 1
ATOM 2545 C C . MET A 1 314 ? -17.637 -10.049 21.041 1.00 91.06 314 MET A C 1
ATOM 2547 O O . MET A 1 314 ? -16.802 -10.832 21.488 1.00 91.06 314 MET A O 1
ATOM 2551 N N . GLU A 1 315 ? -18.390 -10.322 19.986 1.00 91.88 315 GLU A N 1
ATOM 2552 C CA . GLU A 1 315 ? -18.150 -11.458 19.100 1.00 91.88 315 GLU A CA 1
ATOM 2553 C C . GLU A 1 315 ? -17.640 -10.947 17.753 1.00 91.88 315 GLU A C 1
ATOM 2555 O O . GLU A 1 315 ? -18.199 -9.995 17.208 1.00 91.88 315 GLU A O 1
ATOM 2560 N N . VAL A 1 316 ? -16.588 -11.572 17.222 1.00 92.12 316 VAL A N 1
ATOM 2561 C CA . VAL A 1 316 ? -16.118 -11.322 15.854 1.00 92.12 316 VAL A CA 1
ATOM 2562 C C . VAL A 1 316 ? -16.888 -12.229 14.903 1.00 92.12 316 VAL A C 1
ATOM 2564 O O . VAL A 1 316 ? -17.011 -13.428 15.148 1.00 92.12 316 VAL A O 1
ATOM 2567 N N . LEU A 1 317 ? -17.380 -11.664 13.804 1.00 92.00 317 LEU A N 1
ATOM 2568 C CA . LEU A 1 317 ? -18.007 -12.415 12.722 1.00 92.00 317 LEU A CA 1
ATOM 2569 C C . LEU A 1 317 ? -16.992 -12.609 11.598 1.00 92.00 317 LEU A C 1
ATOM 2571 O O . LEU A 1 317 ? -16.310 -11.653 11.220 1.00 92.00 317 LEU A O 1
ATOM 2575 N N . ALA A 1 318 ? -16.913 -13.823 11.056 1.00 93.69 318 ALA A N 1
ATOM 2576 C CA . ALA A 1 318 ? -16.036 -14.153 9.939 1.00 93.69 318 ALA A CA 1
ATOM 2577 C C . ALA A 1 318 ? -16.825 -14.559 8.688 1.00 93.69 318 ALA A C 1
ATOM 2579 O O . ALA A 1 318 ? -17.933 -15.086 8.790 1.00 93.69 318 ALA A O 1
ATOM 2580 N N . ASP A 1 319 ? -16.251 -14.306 7.513 1.00 92.00 319 ASP A N 1
ATOM 2581 C CA . ASP A 1 319 ? -16.764 -14.821 6.243 1.00 92.00 319 ASP A CA 1
ATOM 2582 C C . ASP A 1 319 ? -16.419 -16.310 6.032 1.00 92.00 319 ASP A C 1
ATOM 2584 O O . ASP A 1 319 ? -15.770 -16.957 6.858 1.00 92.00 319 ASP A O 1
ATOM 2588 N N . SER A 1 320 ? -16.839 -16.866 4.893 1.00 92.25 320 SER A N 1
ATOM 2589 C CA . SER A 1 320 ? -16.545 -18.253 4.508 1.00 92.25 320 SER A CA 1
ATOM 2590 C C . SER A 1 320 ? -15.056 -18.545 4.292 1.00 92.25 320 SER A C 1
ATOM 2592 O O . SER A 1 320 ? -14.666 -19.710 4.248 1.00 92.25 320 SER A O 1
ATOM 2594 N N . GLU A 1 321 ? -14.224 -17.515 4.126 1.00 89.12 321 GLU A N 1
ATOM 2595 C CA . GLU A 1 321 ? -12.771 -17.638 3.982 1.00 89.12 321 GLU A CA 1
ATOM 2596 C C . GLU A 1 321 ? -12.035 -17.497 5.328 1.00 89.12 321 GLU A C 1
ATOM 2598 O O . GLU A 1 321 ? -10.815 -17.677 5.390 1.00 89.12 321 GLU A O 1
ATOM 2603 N N . GLY A 1 322 ? -12.767 -17.223 6.414 1.00 89.69 322 GLY A N 1
ATOM 2604 C CA . GLY A 1 322 ? -12.227 -17.043 7.757 1.00 89.69 322 GLY A CA 1
ATOM 2605 C C . GLY A 1 322 ? -11.668 -15.643 8.016 1.00 89.69 322 GLY A C 1
ATOM 2606 O O . GLY A 1 322 ? -10.880 -15.472 8.943 1.00 89.69 322 GLY A O 1
ATOM 2607 N N . HIS A 1 323 ? -12.031 -14.633 7.223 1.00 88.31 323 HIS A N 1
ATOM 2608 C CA . HIS A 1 323 ? -11.665 -13.245 7.507 1.00 88.31 323 HIS A CA 1
ATOM 2609 C C . HIS A 1 323 ? -12.703 -12.598 8.417 1.00 88.31 323 HIS A C 1
ATOM 2611 O O . HIS A 1 323 ? -13.898 -12.689 8.155 1.00 88.31 323 HIS A O 1
ATOM 2617 N N . GLY A 1 324 ? -12.258 -11.887 9.456 1.00 86.25 324 GLY A N 1
ATOM 2618 C CA . GLY A 1 324 ? -13.127 -11.030 10.257 1.00 86.25 324 GLY A CA 1
ATOM 2619 C C . GLY A 1 324 ? -13.753 -9.930 9.393 1.00 86.25 324 GLY A C 1
ATOM 2620 O O . GLY A 1 324 ? -13.034 -9.133 8.786 1.00 86.25 324 GLY A O 1
ATOM 2621 N N . ILE A 1 325 ? -15.084 -9.890 9.337 1.00 86.88 325 ILE A N 1
ATOM 2622 C CA . ILE A 1 325 ? -15.860 -8.951 8.507 1.00 86.88 325 ILE A CA 1
ATOM 2623 C C . ILE A 1 325 ? -16.710 -7.982 9.325 1.00 86.88 325 ILE A C 1
ATOM 2625 O O . ILE A 1 325 ? -17.093 -6.928 8.826 1.00 86.88 325 ILE A O 1
ATOM 2629 N N . SER A 1 326 ? -17.035 -8.332 10.567 1.00 86.62 326 SER A N 1
ATOM 2630 C CA . SER A 1 326 ? -17.892 -7.530 11.435 1.00 86.62 326 SER A CA 1
ATOM 2631 C C . SER A 1 326 ? -17.690 -7.934 12.894 1.00 86.62 326 SER A C 1
ATOM 2633 O O . SER A 1 326 ? -16.956 -8.878 13.198 1.00 86.62 326 SER A O 1
ATOM 2635 N N . PHE A 1 327 ? -18.342 -7.221 13.802 1.00 88.62 327 PHE A N 1
ATOM 2636 C CA . PHE A 1 327 ? -18.381 -7.557 15.215 1.00 88.62 327 PHE A CA 1
ATOM 2637 C C . PHE A 1 327 ? -19.731 -7.174 15.822 1.00 88.62 327 PHE A C 1
ATOM 2639 O O . PHE A 1 327 ? -20.365 -6.204 15.406 1.00 88.62 327 PHE A O 1
ATOM 2646 N N . VAL A 1 328 ? -20.161 -7.924 16.834 1.00 85.62 328 VAL A N 1
ATOM 2647 C CA . VAL A 1 328 ? -21.404 -7.661 17.567 1.00 85.62 328 VAL A CA 1
ATOM 2648 C C . VAL A 1 328 ? -21.061 -7.338 19.020 1.00 85.62 328 VAL A C 1
ATOM 2650 O O . VAL A 1 328 ? -20.627 -8.231 19.754 1.00 85.62 328 VAL A O 1
ATOM 2653 N N . PRO A 1 329 ? -21.237 -6.081 19.472 1.00 81.88 329 PRO A N 1
ATOM 2654 C CA . PRO A 1 329 ? -21.139 -5.757 20.885 1.00 81.88 329 PRO A CA 1
ATOM 2655 C C . PRO A 1 329 ? -22.389 -6.275 21.606 1.00 81.88 329 PRO A C 1
ATOM 2657 O O . PRO A 1 329 ? -23.501 -5.800 21.383 1.00 81.88 329 PRO A O 1
ATOM 2660 N N . ASN A 1 330 ? -22.211 -7.246 22.495 1.00 79.06 330 ASN A N 1
ATOM 2661 C CA . ASN A 1 330 ? -23.271 -7.814 23.315 1.00 79.06 330 ASN A CA 1
ATOM 2662 C C . ASN A 1 330 ? -23.189 -7.270 24.746 1.00 79.06 330 ASN A C 1
ATOM 2664 O O . ASN A 1 330 ? -22.292 -7.608 25.525 1.00 79.06 330 ASN A O 1
ATOM 2668 N N . ARG A 1 331 ? -24.193 -6.477 25.139 1.00 61.19 331 ARG A N 1
ATOM 2669 C CA . ARG A 1 331 ? -24.472 -6.192 26.554 1.00 61.19 331 ARG A CA 1
ATOM 2670 C C . ARG A 1 331 ? -25.264 -7.366 27.138 1.00 61.19 331 ARG A C 1
ATOM 2672 O O . ARG A 1 331 ? -26.484 -7.342 27.136 1.00 61.19 331 ARG A O 1
ATOM 2679 N N . LEU A 1 332 ? -24.555 -8.409 27.576 1.00 49.75 332 LEU A N 1
ATOM 2680 C CA . LEU A 1 332 ? -25.034 -9.468 28.483 1.00 49.75 332 LEU A CA 1
ATOM 2681 C C . LEU A 1 332 ? -26.488 -9.964 28.276 1.00 49.75 332 LEU A C 1
ATOM 2683 O O . LEU A 1 332 ? -27.396 -9.635 29.033 1.00 49.75 332 LEU A O 1
ATOM 2687 N N . CYS A 1 333 ? -26.670 -10.875 27.318 1.00 43.31 333 CYS A N 1
ATOM 2688 C CA . CYS A 1 333 ? -27.550 -12.043 27.462 1.00 43.31 333 CYS A CA 1
ATOM 2689 C C . CYS A 1 333 ? -27.162 -13.095 26.411 1.00 43.31 333 CYS A C 1
ATOM 2691 O O . CYS A 1 333 ? -27.857 -13.296 25.419 1.00 43.31 333 CYS A O 1
ATOM 2693 N N . TRP A 1 334 ? -26.027 -13.773 26.616 1.00 44.53 334 TRP A N 1
ATOM 2694 C CA . TRP A 1 334 ? -25.735 -15.025 25.912 1.00 44.53 334 TRP A CA 1
ATOM 2695 C C . TRP A 1 334 ? -26.701 -16.099 26.438 1.00 44.53 334 TRP A C 1
ATOM 2697 O O . TRP A 1 334 ? -26.360 -16.891 27.312 1.00 44.53 334 TRP A O 1
ATOM 2707 N N . LYS A 1 335 ? -27.949 -16.090 25.955 1.00 46.31 335 LYS A N 1
ATOM 2708 C CA . LYS A 1 335 ? -28.770 -17.302 25.938 1.00 46.31 335 LYS A CA 1
ATOM 2709 C C . LYS A 1 335 ? -28.380 -18.050 24.673 1.00 46.31 335 LYS A C 1
ATOM 2711 O O . LYS A 1 335 ? -28.643 -17.592 23.566 1.00 46.31 335 LYS A O 1
ATOM 2716 N N . THR A 1 336 ? -27.671 -19.150 24.877 1.00 44.81 336 THR A N 1
ATOM 2717 C CA . THR A 1 336 ? -2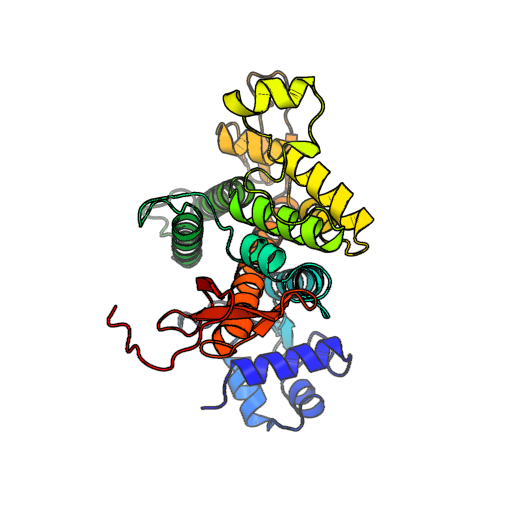7.248 -20.125 23.874 1.00 44.81 336 THR A CA 1
ATOM 2718 C C . THR A 1 336 ? -28.468 -20.708 23.171 1.00 44.81 336 THR A C 1
ATOM 2720 O O . THR A 1 336 ? -29.001 -21.699 23.637 1.00 44.81 336 THR A O 1
ATOM 2723 N N . ASP A 1 337 ? -28.942 -20.061 22.111 1.00 47.44 337 ASP A N 1
ATOM 2724 C CA . ASP A 1 337 ? -29.833 -20.654 21.112 1.00 47.44 337 ASP A CA 1
ATOM 2725 C C . ASP A 1 337 ? -29.919 -19.693 19.927 1.00 47.44 337 ASP A C 1
ATOM 2727 O O . ASP A 1 337 ? -30.703 -18.743 19.959 1.00 47.44 337 ASP A O 1
ATOM 2731 N N . ARG A 1 338 ? -29.084 -19.904 18.899 1.00 43.53 338 ARG A N 1
ATOM 2732 C CA . ARG A 1 338 ? -29.359 -19.4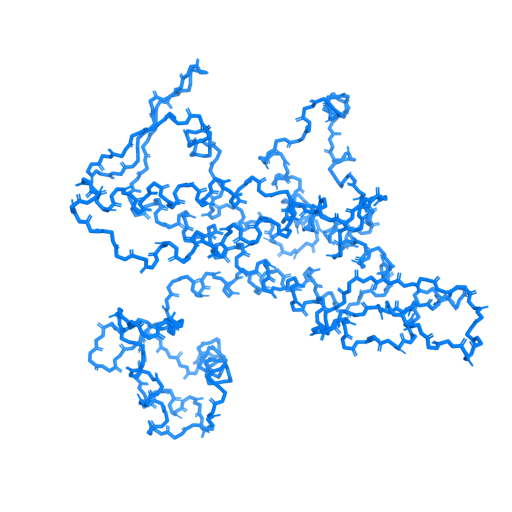94 17.510 1.00 43.53 338 ARG A CA 1
ATOM 2733 C C . ARG A 1 338 ? -28.281 -19.996 16.549 1.00 43.53 338 ARG A C 1
ATOM 2735 O O . ARG A 1 338 ? -27.192 -19.444 16.451 1.00 43.53 338 ARG A O 1
ATOM 2742 N N . THR A 1 339 ? -28.646 -21.004 15.769 1.00 40.44 339 THR A N 1
ATOM 2743 C CA . THR A 1 339 ? -28.189 -21.158 14.385 1.00 40.44 339 THR A CA 1
ATOM 2744 C C . THR A 1 339 ? -28.683 -19.956 13.581 1.00 40.44 339 THR A C 1
ATOM 2746 O O . THR A 1 339 ? -29.889 -19.795 13.396 1.00 40.44 339 THR A O 1
ATOM 2749 N N . VAL A 1 340 ? -27.770 -19.098 13.126 1.00 37.28 340 VAL A N 1
ATOM 2750 C CA . VAL A 1 340 ? -28.064 -18.068 12.122 1.00 37.28 340 VAL A CA 1
ATOM 2751 C C . VAL A 1 340 ? -27.879 -18.714 10.754 1.00 37.28 340 VAL A C 1
ATOM 2753 O O . VAL A 1 340 ? -26.774 -19.114 10.397 1.00 37.28 340 VAL A O 1
ATOM 2756 N N . THR A 1 341 ? -28.970 -18.877 10.013 1.00 36.47 341 THR A N 1
ATOM 2757 C CA . THR A 1 341 ? -28.924 -19.228 8.590 1.00 36.47 341 THR A CA 1
ATOM 2758 C C . THR A 1 341 ? -28.748 -17.923 7.815 1.00 36.47 341 THR A C 1
ATOM 2760 O O . THR A 1 341 ? -29.569 -17.020 7.977 1.00 36.47 341 THR A O 1
ATOM 2763 N N . LEU A 1 342 ? -27.636 -17.809 7.081 1.00 38.47 342 LEU A N 1
ATOM 2764 C CA . LEU A 1 342 ? -27.305 -16.674 6.210 1.00 38.47 342 LEU A CA 1
ATOM 2765 C C . LEU A 1 342 ? -28.215 -16.607 4.983 1.00 38.47 342 LEU A C 1
ATOM 2767 O O . LEU A 1 342 ? -28.551 -17.692 4.452 1.00 38.47 342 LEU A O 1
#

pLDDT: mean 89.26, std 12.66, range [36.47, 98.5]

Organism: NCBI:txid2547397

Radius of gyration: 23.24 Å; chains: 1; bounding box: 55×59×69 Å

Secondary structure (DSSP, 8-state):
---HHHHHHHHHHHHHTTSS-SSEEHHHHHHH-TTS-HHHHHHHHTT--TT-TT-----EEEEETTEEEE-HHHHHHHHHHHHHHHHHS-S-SSTTTHHHHHHHHHT--SS--TT--HHHHHHHHHHHHHHHTTS---TTT-SSHHHHHHHHHHHHHHHHHH-HHHHHHHHHHHHHHTT----SSTTGGGS-HHHHHHHHHH---HHHHHHHHHHHHHHTT--GGGGGGGT--HHHHHHHHTT--EEETTEEEE--TTTTPPPEEEEHHHHHHHHHHHHHHHHHHHHHHHHHHHHHHTTTT-EEEEETTTTEEEEEEE-TTS-EEEEEEE-S---S------